Protein AF-A0A6A4WRG9-F1 (afdb_monomer)

Mean predicted aligned error: 15.73 Å

Solvent-accessible surface area (backbone atoms only — not comparable to full-atom values): 14506 Å² total; per-residue (Å²): 134,97,72,66,72,78,40,74,40,94,84,85,62,68,48,44,58,44,65,66,54,43,59,55,42,68,72,41,36,65,64,42,18,71,75,56,76,46,63,42,70,58,49,51,51,53,45,50,52,51,53,57,55,59,29,80,49,84,75,62,52,67,64,46,39,56,51,25,48,59,51,40,58,66,35,65,79,75,55,91,42,73,59,59,48,50,52,42,76,38,44,40,62,51,53,70,72,42,93,56,34,53,31,73,72,44,57,59,67,60,60,58,44,52,60,51,52,54,49,37,58,74,74,71,30,58,88,87,42,74,66,51,25,50,52,42,39,50,50,54,49,52,63,70,64,32,66,66,61,48,51,54,52,49,52,54,52,49,54,52,52,50,47,67,66,55,67,78,64,91,77,91,81,68,73,70,71,61,58,55,55,58,60,58,70,68,72,78,76,80,90,85,84,88,87,86,83,89,83,87,83,87,85,86,82,88,87,83,90,85,90,87,91,86,80,100,72,66,60,70,65,56,54,47,55,61,55,45,43,52,68,71,62,82

Radius of gyration: 28.43 Å; Cα contacts (8 Å, |Δi|>4): 161; chains: 1; bounding box: 69×70×61 Å

Secondary structure (DSSP, 8-state):
-----SPBPTTSS-BS--HHHHHHHTT-HHHHHHHHT--HHHHHHHHHHHHHHTSSSPPPHHHHHHHHHHHHHHHHTT---HHHHHHHHHHHHHHHH-SS-GGGG-SHHHHHHHHHHHHHHHHTS-SS-HHHHHHHHHHHHHHHH-HHHHHHHHHHHHHHHHHHHHTTSS--SSTHHHHHHHHHTTSS---------------------------S--HHHHHHHHHHHHHH--

Nearest PDB structures (foldseek):
  6pr5-assembly1_A  TM=9.405E-01  e=8.560E-08  Helicoverpa zea
  6pqr-assembly1_A  TM=6.094E-01  e=3.204E-07  Helicoverpa zea
  6pqn-assembly1_A  TM=6.236E-01  e=7.218E-07  Helicoverpa zea
  6pqn-assembly1_B  TM=6.202E-01  e=1.800E-06  Helicoverpa zea

Structure (mmCIF, N/CA/C/O backbone):
data_AF-A0A6A4WRG9-F1
#
_entry.id   AF-A0A6A4WRG9-F1
#
loop_
_atom_site.group_PDB
_atom_site.id
_atom_site.type_symbol
_atom_site.label_atom_id
_atom_site.label_alt_id
_atom_site.label_comp_id
_atom_site.label_asym_id
_atom_site.label_entity_id
_atom_site.label_seq_id
_atom_site.pdbx_PDB_ins_code
_atom_site.Cartn_x
_atom_site.Cartn_y
_atom_site.Cartn_z
_atom_site.occupancy
_atom_site.B_iso_or_equiv
_atom_site.auth_seq_id
_atom_site.auth_comp_id
_atom_site.auth_asym_id
_atom_site.auth_atom_id
_atom_site.pdbx_PDB_model_num
ATOM 1 N N . MET A 1 1 ? 9.428 -7.868 20.968 1.00 67.12 1 MET A N 1
ATOM 2 C CA . MET A 1 1 ? 9.297 -7.482 19.534 1.00 67.12 1 MET A CA 1
ATOM 3 C C . MET A 1 1 ? 10.571 -7.394 18.668 1.00 67.12 1 MET A C 1
ATOM 5 O O . MET A 1 1 ? 10.444 -7.666 17.479 1.00 67.12 1 MET A O 1
ATOM 9 N N . GLY A 1 2 ? 11.768 -7.009 19.150 1.00 76.38 2 GLY A N 1
ATOM 10 C CA . GLY A 1 2 ? 12.978 -6.957 18.290 1.00 76.38 2 GLY A CA 1
ATOM 11 C C . GLY A 1 2 ? 12.871 -5.996 17.090 1.00 76.38 2 GLY A C 1
ATOM 12 O O . GLY A 1 2 ? 13.371 -6.291 16.004 1.00 76.38 2 GLY A O 1
ATOM 13 N N . LEU A 1 3 ? 12.147 -4.884 17.264 1.00 76.12 3 LEU A N 1
ATOM 14 C CA . LEU A 1 3 ? 11.880 -3.881 16.232 1.00 76.12 3 LEU A CA 1
ATOM 15 C C . LEU A 1 3 ? 12.771 -2.658 16.422 1.00 76.12 3 LEU A C 1
ATOM 17 O O . LEU A 1 3 ? 12.892 -2.148 17.531 1.00 76.12 3 LEU A O 1
ATOM 21 N N . ARG A 1 4 ? 13.326 -2.164 15.316 1.00 77.00 4 ARG A N 1
ATOM 22 C CA . ARG A 1 4 ? 14.007 -0.870 15.244 1.00 77.00 4 ARG A CA 1
ATOM 23 C C . ARG A 1 4 ? 12.979 0.182 14.853 1.00 77.00 4 ARG A C 1
ATOM 25 O O . ARG A 1 4 ? 12.565 0.226 13.693 1.00 77.00 4 ARG A O 1
ATOM 32 N N . VAL A 1 5 ? 12.522 0.986 15.807 1.00 77.12 5 VAL A N 1
ATOM 33 C CA . VAL A 1 5 ? 11.450 1.975 15.603 1.00 77.12 5 VAL A CA 1
ATOM 34 C C . VAL A 1 5 ? 12.015 3.381 15.752 1.00 77.12 5 VAL A C 1
ATOM 36 O O . VAL A 1 5 ? 12.688 3.676 16.732 1.00 77.12 5 VAL A O 1
ATOM 39 N N . ASP A 1 6 ? 11.705 4.240 14.784 1.00 76.94 6 ASP A N 1
ATOM 40 C CA . ASP A 1 6 ? 12.135 5.643 14.708 1.00 76.94 6 ASP A CA 1
ATOM 41 C C . ASP A 1 6 ? 13.664 5.854 14.739 1.00 76.94 6 ASP A C 1
ATOM 43 O O . ASP A 1 6 ? 14.146 6.924 15.103 1.00 76.94 6 ASP A O 1
ATOM 47 N N . GLU A 1 7 ? 14.442 4.855 14.308 1.00 81.69 7 GLU A N 1
ATOM 48 C CA . GLU A 1 7 ? 15.890 5.001 14.160 1.00 81.69 7 GLU A CA 1
ATOM 49 C C . GLU A 1 7 ? 16.211 5.740 12.850 1.00 81.69 7 GLU A C 1
ATOM 51 O O . GLU A 1 7 ? 15.685 5.372 11.790 1.00 81.69 7 GLU A O 1
ATOM 56 N N . PRO A 1 8 ? 17.072 6.771 12.871 1.00 81.12 8 PRO A N 1
ATOM 57 C CA . PRO A 1 8 ? 17.471 7.474 11.660 1.00 81.12 8 PRO A CA 1
ATOM 58 C C . PRO A 1 8 ? 18.265 6.541 10.739 1.00 81.12 8 PRO A C 1
ATOM 60 O O . PRO A 1 8 ? 19.184 5.843 11.169 1.00 81.12 8 PRO A O 1
ATOM 63 N N . ARG A 1 9 ? 17.937 6.540 9.442 1.00 77.88 9 ARG A N 1
ATOM 64 C CA . ARG A 1 9 ? 18.736 5.810 8.448 1.00 77.88 9 ARG A CA 1
ATOM 65 C C . ARG A 1 9 ? 19.990 6.612 8.089 1.00 77.88 9 ARG A C 1
ATOM 67 O O . ARG A 1 9 ? 19.940 7.833 7.929 1.00 77.88 9 ARG A O 1
ATOM 74 N N . ALA A 1 10 ? 21.115 5.917 7.919 1.00 72.69 10 ALA A N 1
ATOM 75 C CA . ALA A 1 10 ? 22.345 6.523 7.416 1.00 72.69 10 ALA A CA 1
ATOM 76 C C . ALA A 1 10 ? 22.090 7.135 6.023 1.00 72.69 10 ALA A C 1
ATOM 78 O O . ALA A 1 10 ? 21.610 6.442 5.126 1.00 72.69 10 ALA A O 1
ATOM 79 N N . GLY A 1 11 ? 22.371 8.433 5.858 1.00 68.94 11 GLY A N 1
ATOM 80 C CA . GLY A 1 11 ? 22.086 9.184 4.623 1.00 68.94 11 GLY A CA 1
ATOM 81 C C . GLY A 1 11 ? 21.039 10.301 4.750 1.00 68.94 11 GLY A C 1
ATOM 82 O O . GLY A 1 11 ? 20.674 10.897 3.742 1.00 68.94 11 GLY A O 1
ATOM 83 N N . GLY A 1 12 ? 20.560 10.607 5.963 1.00 61.66 12 GLY A N 1
ATOM 84 C CA . GLY A 1 12 ? 19.849 11.859 6.266 1.00 61.66 12 GLY A CA 1
ATOM 85 C C . GLY A 1 12 ? 18.390 11.947 5.802 1.00 61.66 12 GLY A C 1
ATOM 86 O O . GLY A 1 12 ? 17.762 12.984 5.998 1.00 61.66 12 GLY A O 1
ATOM 87 N N . SER A 1 13 ? 17.823 10.883 5.226 1.00 65.44 13 SER A N 1
ATOM 88 C CA . SER A 1 13 ? 16.405 10.834 4.849 1.00 65.44 13 SER A CA 1
ATOM 89 C C . SER A 1 13 ? 15.722 9.555 5.343 1.00 65.44 13 SER A C 1
ATOM 91 O O . SER A 1 13 ? 16.193 8.441 5.115 1.00 65.44 13 SER A O 1
ATOM 93 N N . GLY A 1 14 ? 14.588 9.733 6.027 1.00 69.75 14 GLY A N 1
ATOM 94 C CA . GLY A 1 14 ? 13.738 8.652 6.530 1.00 69.75 14 GLY A CA 1
ATOM 95 C C . GLY A 1 14 ? 14.149 8.071 7.889 1.00 69.75 14 GLY A C 1
ATOM 96 O O . GLY A 1 14 ? 15.192 8.394 8.457 1.00 69.75 14 GLY A O 1
ATOM 97 N N . ASN A 1 15 ? 13.292 7.195 8.409 1.00 78.56 15 ASN A N 1
ATOM 98 C CA . ASN A 1 15 ? 13.523 6.417 9.623 1.00 78.56 15 ASN A CA 1
ATOM 99 C C . ASN A 1 15 ? 13.406 4.906 9.337 1.00 78.56 15 ASN A C 1
ATOM 101 O O . ASN A 1 15 ? 13.146 4.465 8.212 1.00 78.56 15 ASN A O 1
ATOM 105 N N . SER A 1 16 ? 13.662 4.083 10.349 1.00 75.00 16 SER A N 1
ATOM 106 C CA . SER A 1 16 ? 13.572 2.617 10.294 1.00 75.00 16 SER A CA 1
ATOM 107 C C . SER A 1 16 ? 12.136 2.086 10.226 1.00 75.00 16 SER A C 1
ATOM 109 O O . SER A 1 16 ? 11.921 0.874 10.156 1.00 75.00 16 SER A O 1
ATOM 111 N N . ASN A 1 17 ? 11.148 2.980 10.222 1.00 80.06 17 ASN A N 1
ATOM 112 C CA . ASN A 1 17 ? 9.760 2.610 10.053 1.00 80.06 17 ASN A CA 1
ATOM 113 C C . ASN A 1 17 ? 9.554 2.342 8.556 1.00 80.06 17 ASN A C 1
ATOM 115 O O . ASN A 1 17 ? 9.478 3.260 7.744 1.00 80.06 17 ASN A O 1
ATOM 119 N N . ASP A 1 18 ? 9.506 1.069 8.190 1.00 80.62 18 ASP A N 1
ATOM 120 C CA . ASP A 1 18 ? 9.117 0.600 6.864 1.00 80.62 18 ASP A CA 1
ATOM 121 C C . ASP A 1 18 ? 7.890 -0.313 6.971 1.00 80.62 18 ASP A C 1
ATOM 123 O O . ASP A 1 18 ? 7.453 -0.644 8.077 1.00 80.62 18 ASP A O 1
ATOM 127 N N . GLY A 1 19 ? 7.346 -0.741 5.827 1.00 81.31 19 GLY A N 1
ATOM 128 C CA . GLY A 1 19 ? 6.184 -1.633 5.763 1.00 81.31 19 GLY A CA 1
ATOM 129 C C . GLY A 1 19 ? 6.346 -2.947 6.548 1.00 81.31 19 GLY A C 1
ATOM 130 O O . GLY A 1 19 ? 5.359 -3.520 7.008 1.00 81.31 19 GLY A O 1
ATOM 131 N N . ASN A 1 20 ? 7.573 -3.429 6.769 1.00 83.25 20 ASN A N 1
ATOM 132 C CA . ASN A 1 20 ? 7.819 -4.656 7.528 1.00 83.25 20 ASN A CA 1
ATOM 133 C C . ASN A 1 20 ? 7.834 -4.399 9.043 1.00 83.25 20 ASN A C 1
ATOM 135 O O . ASN A 1 20 ? 7.214 -5.154 9.794 1.00 83.25 20 ASN A O 1
ATOM 139 N N . THR A 1 21 ? 8.487 -3.321 9.489 1.00 84.25 21 THR A N 1
ATOM 140 C CA . THR A 1 21 ? 8.405 -2.835 10.879 1.00 84.25 21 THR A CA 1
ATOM 141 C C . THR A 1 21 ? 6.950 -2.591 11.262 1.00 84.25 21 THR A C 1
ATOM 143 O O . THR A 1 21 ? 6.482 -3.050 12.304 1.00 84.25 21 THR A O 1
ATOM 146 N N . ALA A 1 22 ? 6.227 -1.951 10.349 1.00 85.06 22 ALA A N 1
ATOM 147 C CA . ALA A 1 22 ? 4.801 -1.735 10.396 1.00 85.06 22 ALA A CA 1
ATOM 148 C C . ALA A 1 22 ? 4.021 -3.043 10.659 1.00 85.06 22 ALA A C 1
ATOM 150 O O . ALA A 1 22 ? 3.431 -3.211 11.729 1.00 85.06 22 ALA A O 1
ATOM 151 N N . ARG A 1 23 ? 4.074 -4.010 9.731 1.00 86.94 23 ARG A N 1
ATOM 152 C CA . ARG A 1 23 ? 3.311 -5.276 9.814 1.00 86.94 23 ARG A CA 1
ATOM 153 C C . ARG A 1 23 ? 3.573 -6.062 11.098 1.00 86.94 23 ARG A C 1
ATOM 155 O O . ARG A 1 23 ? 2.687 -6.759 11.585 1.00 86.94 23 ARG A O 1
ATOM 162 N N . ARG A 1 24 ? 4.781 -5.958 11.653 1.00 87.31 24 ARG A N 1
ATOM 163 C CA . ARG A 1 24 ? 5.130 -6.581 12.934 1.00 87.31 24 ARG A CA 1
ATOM 164 C C . ARG A 1 24 ? 4.504 -5.860 14.129 1.00 87.31 24 ARG A C 1
ATOM 166 O O . ARG A 1 24 ? 4.063 -6.542 15.045 1.00 87.31 24 ARG A O 1
ATOM 173 N N . ALA A 1 25 ? 4.419 -4.530 14.106 1.00 86.75 25 ALA A N 1
ATOM 174 C CA . ALA A 1 25 ? 3.807 -3.749 15.183 1.00 86.75 25 ALA A CA 1
ATOM 175 C C . ALA A 1 25 ? 2.315 -4.083 15.370 1.00 86.75 25 ALA A C 1
ATOM 177 O O . ALA A 1 25 ? 1.879 -4.325 16.490 1.00 86.75 25 ALA A O 1
ATOM 178 N N . PHE A 1 26 ? 1.548 -4.199 14.280 1.00 88.12 26 PHE A N 1
ATOM 179 C CA . PHE A 1 26 ? 0.116 -4.538 14.351 1.00 88.12 26 PHE A CA 1
ATOM 180 C C . PHE A 1 26 ? -0.169 -6.033 14.546 1.00 88.12 26 PHE A C 1
ATOM 182 O O . PHE A 1 26 ? -1.323 -6.414 14.715 1.00 88.12 26 PHE A O 1
ATOM 189 N N . ARG A 1 27 ? 0.855 -6.899 14.537 1.00 89.19 27 ARG A N 1
ATOM 190 C CA . ARG A 1 27 ? 0.691 -8.322 14.878 1.00 89.19 27 ARG A CA 1
ATOM 191 C C . ARG A 1 27 ? 0.595 -8.543 16.390 1.00 89.19 27 ARG A C 1
ATOM 193 O O . ARG A 1 27 ? -0.084 -9.475 16.805 1.00 89.19 27 ARG A O 1
ATOM 200 N N . SER A 1 28 ? 1.238 -7.684 17.183 1.00 88.50 28 SER A N 1
ATOM 201 C CA . SER A 1 28 ? 1.202 -7.730 18.650 1.00 88.50 28 SER A CA 1
ATOM 202 C C . SER A 1 28 ? 0.778 -6.371 19.235 1.00 88.50 28 SER A C 1
ATOM 204 O O . SER A 1 28 ? 1.616 -5.660 19.799 1.00 88.50 28 SER A O 1
ATOM 206 N N . PRO A 1 29 ? -0.513 -5.997 19.132 1.00 87.94 29 PRO A N 1
ATOM 207 C CA . PRO A 1 29 ? -1.025 -4.696 19.577 1.00 87.94 29 PRO A CA 1
ATOM 208 C C . PRO A 1 29 ? -0.747 -4.394 21.052 1.00 87.94 29 PRO A C 1
ATOM 210 O O . PRO A 1 29 ? -0.387 -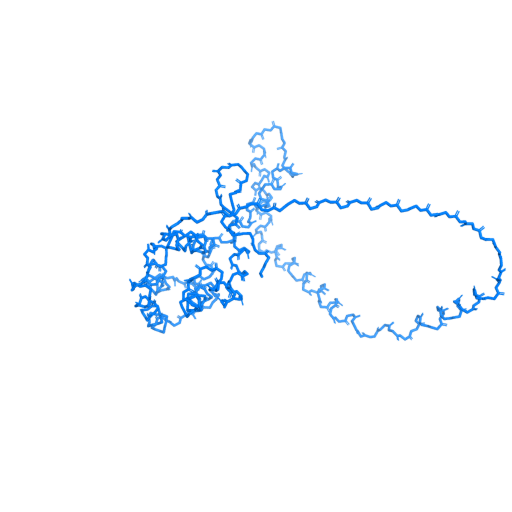3.269 21.381 1.00 87.94 29 PRO A O 1
ATOM 213 N N . ALA A 1 30 ? -0.816 -5.403 21.928 1.00 88.56 30 ALA A N 1
ATOM 214 C CA . ALA A 1 30 ? -0.527 -5.258 23.356 1.00 88.56 30 ALA A CA 1
ATOM 215 C C . ALA A 1 30 ? 0.944 -4.892 23.637 1.00 88.56 30 ALA A C 1
ATOM 217 O O . ALA A 1 30 ? 1.220 -3.953 24.383 1.00 88.56 30 ALA A O 1
ATOM 218 N N . GLU A 1 31 ? 1.904 -5.580 23.003 1.00 87.75 31 GLU A N 1
ATOM 219 C CA . GLU A 1 31 ? 3.331 -5.240 23.130 1.00 87.75 31 GLU A CA 1
ATOM 220 C C . GLU A 1 31 ? 3.619 -3.846 22.552 1.00 87.75 31 GLU A C 1
ATOM 222 O O . GLU A 1 31 ? 4.441 -3.098 23.085 1.00 87.75 31 GLU A O 1
ATOM 227 N N . PHE A 1 32 ? 2.942 -3.480 21.459 1.00 86.56 32 PHE A N 1
ATOM 228 C CA . PHE A 1 32 ? 3.108 -2.178 20.823 1.00 86.56 32 PHE A CA 1
ATOM 229 C C . PHE A 1 32 ? 2.525 -1.037 21.666 1.00 86.56 32 PHE A C 1
ATOM 231 O O . PHE A 1 32 ? 3.181 -0.006 21.835 1.00 86.56 32 PHE A O 1
ATOM 238 N N . ALA A 1 33 ? 1.344 -1.237 22.250 1.00 89.31 33 ALA A N 1
ATOM 239 C CA . ALA A 1 33 ? 0.719 -0.318 23.196 1.00 89.31 33 ALA A CA 1
ATOM 240 C C . ALA A 1 33 ? 1.612 -0.108 24.425 1.00 89.31 33 ALA A C 1
ATOM 242 O O . ALA A 1 33 ? 1.931 1.031 24.766 1.00 89.31 33 ALA A O 1
ATOM 243 N N . ALA A 1 34 ? 2.113 -1.196 25.021 1.00 88.56 34 ALA A N 1
ATOM 244 C CA . ALA A 1 34 ? 3.018 -1.139 26.168 1.00 88.56 34 ALA A CA 1
ATOM 245 C C . ALA A 1 34 ? 4.313 -0.366 25.860 1.00 88.56 34 ALA A C 1
ATOM 247 O O . ALA A 1 34 ? 4.785 0.411 26.687 1.00 88.56 34 ALA A O 1
ATOM 248 N N . GLY A 1 35 ? 4.876 -0.541 24.660 1.00 84.12 35 GLY A N 1
ATOM 249 C CA . GLY A 1 35 ? 6.100 0.151 24.248 1.00 84.12 35 GLY A CA 1
ATOM 250 C C . GLY A 1 35 ? 5.912 1.624 23.862 1.00 84.12 35 GLY A C 1
ATOM 251 O O . GLY A 1 35 ? 6.859 2.403 23.968 1.00 84.12 35 GLY A O 1
ATOM 252 N N . THR A 1 36 ? 4.725 2.022 23.394 1.00 83.44 36 THR A N 1
ATOM 253 C CA . THR A 1 36 ? 4.471 3.380 22.866 1.00 83.44 36 THR A CA 1
ATOM 254 C C . THR A 1 36 ? 3.611 4.260 23.769 1.00 83.44 36 THR A C 1
ATOM 256 O O . THR A 1 36 ? 3.603 5.478 23.588 1.00 83.44 36 THR A O 1
ATOM 259 N N . GLY A 1 37 ? 2.899 3.673 24.734 1.00 84.62 37 GLY A N 1
ATOM 260 C CA . GLY A 1 37 ? 1.920 4.370 25.570 1.00 84.62 37 GLY A CA 1
ATOM 261 C C . GLY A 1 37 ? 0.645 4.770 24.820 1.00 84.62 37 GLY A C 1
ATOM 262 O O . GLY A 1 37 ? -0.088 5.641 25.285 1.00 84.62 37 GLY A O 1
ATOM 263 N N . VAL A 1 38 ? 0.396 4.188 23.643 1.00 85.56 38 VAL A N 1
ATOM 264 C CA . VAL A 1 38 ? -0.852 4.379 22.893 1.00 85.56 38 VAL A CA 1
ATOM 265 C C . VAL A 1 38 ? -1.913 3.430 23.424 1.00 85.56 38 VAL A C 1
ATOM 267 O O . VAL A 1 38 ? -1.613 2.305 23.816 1.00 85.56 38 VAL A O 1
ATOM 270 N N . ASP A 1 39 ? -3.158 3.891 23.404 1.00 89.06 39 ASP A N 1
ATOM 271 C CA . ASP A 1 39 ? -4.312 3.068 23.729 1.00 89.06 39 ASP A CA 1
ATOM 272 C C . ASP A 1 39 ? -4.376 1.813 22.834 1.00 89.06 39 ASP A C 1
ATOM 274 O O . ASP A 1 39 ? -4.359 1.904 21.602 1.00 89.06 39 ASP A O 1
ATOM 278 N N . GLN A 1 40 ? -4.414 0.634 23.460 1.00 90.69 40 GLN A N 1
ATOM 279 C CA . GLN A 1 40 ? -4.424 -0.639 22.740 1.00 90.69 40 GLN A CA 1
ATOM 280 C C . GLN A 1 40 ? -5.679 -0.780 21.870 1.00 90.69 40 GLN A C 1
ATOM 282 O O . GLN A 1 40 ? -5.585 -1.235 20.731 1.00 90.69 40 GLN A O 1
ATOM 287 N N . GLU A 1 41 ? -6.831 -0.342 22.379 1.00 91.81 41 GLU A N 1
ATOM 288 C CA . GLU A 1 41 ? -8.114 -0.430 21.684 1.00 91.81 41 GLU A CA 1
ATOM 289 C C . GLU A 1 41 ? -8.074 0.372 20.377 1.00 91.81 41 GLU A C 1
ATOM 291 O O . GLU A 1 41 ? -8.544 -0.082 19.332 1.00 91.81 41 GLU A O 1
ATOM 296 N N . LEU A 1 42 ? -7.443 1.549 20.403 1.00 90.38 42 LEU A N 1
ATOM 297 C CA . LEU A 1 42 ? -7.203 2.346 19.203 1.00 90.38 42 LEU A CA 1
ATOM 298 C C . LEU A 1 42 ? -6.288 1.624 18.200 1.00 90.38 42 LEU A C 1
ATOM 300 O O . LEU A 1 42 ? -6.570 1.650 17.000 1.00 90.38 42 LEU A O 1
ATOM 304 N N . ILE A 1 43 ? -5.207 0.983 18.658 1.00 91.19 43 ILE A N 1
ATOM 305 C CA . ILE A 1 43 ? -4.286 0.234 17.783 1.00 91.19 43 ILE A CA 1
ATOM 306 C C . ILE A 1 43 ? -5.022 -0.918 17.090 1.00 91.19 43 ILE A C 1
ATOM 308 O O . ILE A 1 43 ? -4.898 -1.070 15.872 1.00 91.19 43 ILE A O 1
ATOM 312 N N . ASP A 1 44 ? -5.818 -1.682 17.837 1.00 93.19 44 ASP A N 1
ATOM 313 C CA . ASP A 1 44 ? -6.603 -2.805 17.316 1.00 93.19 44 ASP A CA 1
ATOM 314 C C . ASP A 1 44 ? -7.609 -2.345 16.251 1.00 93.19 44 ASP A C 1
ATOM 316 O O . ASP A 1 44 ? -7.693 -2.913 15.153 1.00 93.19 44 ASP A O 1
ATOM 320 N N . ARG A 1 45 ? -8.336 -1.255 16.528 1.00 93.38 45 ARG A N 1
ATOM 321 C CA . ARG A 1 45 ? -9.304 -0.697 15.575 1.00 93.38 45 ARG A CA 1
ATOM 322 C C . ARG A 1 45 ? -8.643 -0.168 14.313 1.00 93.38 45 ARG A C 1
ATOM 324 O O . ARG A 1 45 ? -9.100 -0.471 13.212 1.00 93.38 45 ARG A O 1
ATOM 331 N N . VAL A 1 46 ? -7.554 0.589 14.446 1.00 92.25 46 VAL A N 1
ATOM 332 C CA . VAL A 1 46 ? -6.822 1.095 13.277 1.00 92.25 46 VAL A CA 1
ATOM 333 C C . VAL A 1 46 ? -6.243 -0.062 12.462 1.00 92.25 46 VAL A C 1
ATOM 335 O O . VAL A 1 46 ? -6.335 -0.038 11.237 1.00 92.25 46 VAL A O 1
ATOM 338 N N . GLY A 1 47 ? -5.719 -1.103 13.113 1.00 92.62 47 GLY A N 1
ATOM 339 C CA . GLY A 1 47 ? -5.256 -2.316 12.439 1.00 92.62 47 GLY A CA 1
ATOM 340 C C . GLY A 1 47 ? -6.356 -2.984 11.615 1.00 92.62 47 GLY A C 1
ATOM 341 O O . GLY A 1 47 ? -6.124 -3.350 10.464 1.00 92.62 47 GLY A O 1
ATOM 342 N N . THR A 1 48 ? -7.568 -3.062 12.166 1.00 93.75 48 THR A N 1
ATOM 343 C CA . THR A 1 48 ? -8.745 -3.611 11.475 1.00 93.75 48 THR A CA 1
ATOM 344 C C . THR A 1 48 ? -9.125 -2.776 10.250 1.00 93.75 48 THR A C 1
ATOM 346 O O . THR A 1 48 ? -9.340 -3.329 9.172 1.00 93.75 48 THR A O 1
ATOM 349 N N . VAL A 1 49 ? -9.147 -1.442 10.373 1.00 93.56 49 VAL A N 1
ATOM 350 C CA . VAL A 1 49 ? -9.428 -0.536 9.241 1.00 93.56 49 VAL A CA 1
ATOM 351 C C . VAL A 1 49 ? -8.379 -0.687 8.141 1.00 93.56 49 VAL A C 1
ATOM 353 O O . VAL A 1 49 ? -8.732 -0.789 6.970 1.00 93.56 49 VAL A O 1
ATOM 356 N N . LEU A 1 50 ? -7.094 -0.741 8.501 1.00 91.75 50 LEU A N 1
ATOM 357 C CA . LEU A 1 50 ? -6.009 -0.916 7.533 1.00 91.75 50 LEU A CA 1
ATOM 358 C C . LEU A 1 50 ? -6.116 -2.262 6.810 1.00 91.75 50 LEU A C 1
ATOM 360 O O . LEU A 1 50 ? -5.996 -2.310 5.592 1.00 91.75 50 LEU A O 1
ATOM 364 N N . GLN A 1 51 ? -6.405 -3.350 7.526 1.00 91.81 51 GLN A N 1
ATOM 365 C CA . GLN A 1 51 ? -6.627 -4.658 6.904 1.00 91.81 51 GLN A CA 1
ATOM 366 C C . GLN A 1 51 ? -7.830 -4.655 5.957 1.00 91.81 51 GLN A C 1
ATOM 368 O O . GLN A 1 51 ? -7.746 -5.239 4.877 1.00 91.81 51 GLN A O 1
ATOM 373 N N . ALA A 1 52 ? -8.922 -3.985 6.336 1.00 92.12 52 ALA A N 1
ATOM 374 C CA . ALA A 1 52 ? -10.094 -3.841 5.484 1.00 92.12 52 ALA A CA 1
ATOM 375 C C . ALA A 1 52 ? -9.748 -3.070 4.201 1.00 92.12 52 ALA A C 1
ATOM 377 O O . ALA A 1 52 ? -10.000 -3.561 3.106 1.00 92.12 52 ALA A O 1
ATOM 378 N N . VAL A 1 53 ? -9.099 -1.909 4.311 1.00 90.62 53 VAL A N 1
ATOM 379 C CA . VAL A 1 53 ? -8.718 -1.082 3.152 1.00 90.62 53 VAL A CA 1
ATOM 380 C C . VAL A 1 53 ? -7.684 -1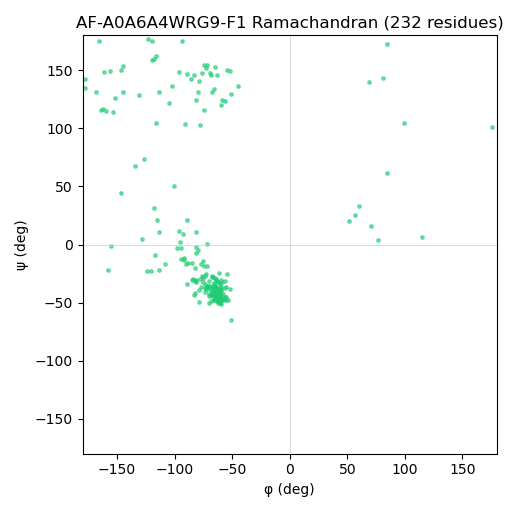.777 2.258 1.00 90.62 53 VAL A C 1
ATOM 382 O O . VAL A 1 53 ? -7.737 -1.645 1.041 1.00 90.62 53 VAL A O 1
ATOM 385 N N . SER A 1 54 ? -6.768 -2.565 2.819 1.00 88.69 54 SER A N 1
ATOM 386 C CA . SER A 1 54 ? -5.790 -3.323 2.028 1.00 88.69 54 SER A CA 1
ATOM 387 C C . SER A 1 54 ? -6.333 -4.631 1.454 1.00 88.69 54 SER A C 1
ATOM 389 O O . SER A 1 54 ? -5.601 -5.343 0.762 1.00 88.69 54 SER A O 1
ATOM 391 N N . CYS A 1 55 ? -7.583 -5.001 1.739 1.00 89.44 55 CYS A N 1
ATOM 392 C CA . CYS A 1 55 ? -8.134 -6.236 1.208 1.00 89.44 55 CYS A CA 1
ATOM 393 C C . CYS A 1 55 ? -8.419 -6.114 -0.299 1.00 89.44 55 CYS A C 1
ATOM 395 O O . CYS A 1 55 ? -8.707 -5.045 -0.840 1.00 89.44 55 CYS A O 1
ATOM 397 N N . LEU A 1 56 ? -8.366 -7.250 -0.992 1.00 91.12 56 LEU A N 1
ATOM 398 C CA . LEU A 1 56 ? -8.668 -7.342 -2.424 1.00 91.12 56 LEU A CA 1
ATOM 399 C C . LEU A 1 56 ? -10.163 -7.617 -2.677 1.00 91.12 56 LEU A C 1
ATOM 401 O O . LEU A 1 56 ? -10.536 -8.114 -3.738 1.00 91.12 56 LEU A O 1
ATOM 405 N N . HIS A 1 57 ? -11.022 -7.316 -1.699 1.00 90.69 57 HIS A N 1
ATOM 406 C CA . HIS A 1 57 ? -12.457 -7.590 -1.730 1.00 90.69 57 HIS A CA 1
ATOM 407 C C . HIS A 1 57 ? -13.282 -6.302 -1.667 1.00 90.69 57 HIS A C 1
ATOM 409 O O . HIS A 1 57 ? -12.806 -5.244 -1.261 1.00 90.69 57 HIS A O 1
ATOM 415 N N . ARG A 1 58 ? -14.543 -6.392 -2.102 1.00 90.81 58 ARG A N 1
ATOM 416 C CA . ARG A 1 58 ? -15.515 -5.308 -1.927 1.00 90.81 58 ARG A CA 1
ATOM 417 C C . ARG A 1 58 ? -15.824 -5.170 -0.438 1.00 90.81 58 ARG A C 1
ATOM 419 O O . ARG A 1 58 ? -16.102 -6.170 0.219 1.00 90.81 58 ARG A O 1
ATOM 426 N N . LEU A 1 59 ? -15.776 -3.943 0.061 1.00 91.62 59 LEU A N 1
ATOM 427 C CA . LEU A 1 59 ? -16.151 -3.619 1.431 1.00 91.62 59 LEU A CA 1
ATOM 428 C C . LEU A 1 59 ? -17.593 -3.125 1.471 1.00 91.62 59 LEU A C 1
ATOM 430 O O . LEU A 1 59 ? -18.057 -2.473 0.535 1.00 91.62 59 LEU A O 1
ATOM 434 N N . ASP A 1 60 ? -18.267 -3.411 2.578 1.00 93.75 60 ASP A N 1
ATOM 435 C CA . ASP A 1 60 ? -19.520 -2.757 2.932 1.00 93.75 60 ASP A CA 1
ATOM 436 C C . ASP A 1 60 ? -19.214 -1.327 3.412 1.00 93.75 60 ASP A C 1
ATOM 438 O O . ASP A 1 60 ? -18.508 -1.125 4.407 1.00 93.75 60 ASP A O 1
ATOM 442 N N . ILE A 1 61 ? -19.711 -0.344 2.659 1.00 93.31 61 ILE A N 1
ATOM 443 C CA . ILE A 1 61 ? -19.442 1.082 2.867 1.00 93.31 61 ILE A CA 1
ATOM 444 C C . ILE A 1 61 ? -20.083 1.564 4.173 1.00 93.31 61 ILE A C 1
ATOM 446 O O . ILE A 1 61 ? -19.445 2.309 4.921 1.00 93.31 61 ILE A O 1
ATOM 450 N N . ASP A 1 62 ? -21.294 1.102 4.489 1.00 95.25 62 ASP A N 1
ATOM 451 C CA . ASP A 1 62 ? -22.030 1.531 5.680 1.00 95.25 62 ASP A CA 1
ATOM 452 C C . ASP A 1 62 ? -21.371 0.979 6.944 1.00 95.25 62 ASP A C 1
ATOM 454 O O . ASP A 1 62 ? -21.130 1.710 7.914 1.00 95.25 62 ASP A O 1
ATOM 458 N N . ALA A 1 63 ? -20.994 -0.303 6.913 1.00 95.25 63 ALA A N 1
ATOM 459 C CA . ALA A 1 63 ? -20.274 -0.939 8.010 1.00 95.25 63 ALA A CA 1
ATOM 460 C C . ALA A 1 63 ? -18.904 -0.280 8.250 1.00 95.25 63 ALA A C 1
ATOM 462 O O . ALA A 1 63 ? -18.546 -0.004 9.402 1.00 95.25 63 ALA A O 1
ATOM 463 N N . LEU A 1 64 ? -18.159 0.016 7.176 1.00 94.44 64 LEU A N 1
ATOM 464 C CA . LEU A 1 64 ? -16.869 0.702 7.251 1.00 94.44 64 LEU A CA 1
ATOM 465 C C . LEU A 1 64 ? -17.027 2.119 7.812 1.00 94.44 64 LEU A C 1
ATOM 467 O O . LEU A 1 64 ? -16.329 2.477 8.758 1.00 94.44 64 LEU A O 1
ATOM 471 N N . SER A 1 65 ? -17.975 2.898 7.289 1.00 95.62 65 SER A N 1
ATOM 472 C CA . SER A 1 65 ? -18.260 4.266 7.736 1.00 95.62 65 SER A CA 1
ATOM 473 C C . SER A 1 65 ? -18.608 4.313 9.227 1.00 95.62 65 SER A C 1
ATOM 475 O O . SER A 1 65 ? -18.008 5.072 9.994 1.00 95.62 65 SER A O 1
ATOM 477 N N . ALA A 1 66 ? -19.499 3.426 9.684 1.00 96.12 66 ALA A N 1
ATOM 478 C CA . ALA A 1 66 ? -19.867 3.327 11.093 1.00 96.12 66 ALA A CA 1
ATOM 479 C C . ALA A 1 66 ? -18.677 2.931 11.985 1.00 96.12 66 ALA A C 1
ATOM 481 O O . ALA A 1 66 ? -18.521 3.456 13.092 1.00 96.12 66 ALA A O 1
ATOM 482 N N . TYR A 1 67 ? -17.824 2.011 11.523 1.00 95.81 67 TYR A N 1
ATOM 483 C CA . TYR A 1 67 ? -16.631 1.591 12.259 1.00 95.81 67 TYR A CA 1
ATOM 484 C C . TYR A 1 67 ? -15.579 2.706 12.338 1.00 95.81 67 TYR A C 1
ATOM 486 O O . TYR A 1 67 ? -15.034 2.972 13.415 1.00 95.81 67 TYR A O 1
ATOM 494 N N . CYS A 1 68 ? -15.338 3.406 11.231 1.00 94.88 68 CYS A N 1
ATOM 495 C CA . CYS A 1 68 ? -14.419 4.534 11.164 1.00 94.88 68 CYS A CA 1
ATOM 496 C C . CYS A 1 68 ? -14.885 5.707 12.031 1.00 94.88 68 CYS A C 1
ATOM 498 O O . CYS A 1 68 ? -14.056 6.277 12.736 1.00 94.88 68 CYS A O 1
ATOM 500 N N . ARG A 1 69 ? -16.191 6.009 12.075 1.00 93.75 69 ARG A N 1
ATOM 501 C CA . ARG A 1 69 ? -16.736 7.072 12.934 1.00 93.75 69 ARG A CA 1
ATOM 502 C C . ARG A 1 69 ? -16.513 6.792 14.420 1.00 93.75 69 ARG A C 1
ATOM 504 O O . ARG A 1 69 ? -15.963 7.638 15.117 1.00 93.75 69 ARG A O 1
ATOM 511 N N . ARG A 1 70 ? -16.844 5.582 14.887 1.00 93.12 70 ARG A N 1
ATOM 512 C CA . ARG A 1 70 ? -16.587 5.164 16.281 1.00 93.12 70 ARG A CA 1
ATOM 513 C C . ARG A 1 70 ? -15.098 5.208 16.629 1.00 93.12 70 ARG A C 1
ATOM 515 O O . ARG A 1 70 ? -14.718 5.603 17.724 1.00 93.12 70 ARG A O 1
ATOM 522 N N . THR A 1 71 ? -14.243 4.822 15.683 1.00 93.12 71 THR A N 1
ATOM 523 C CA . THR A 1 71 ? -12.786 4.890 15.865 1.00 93.12 71 THR A CA 1
ATOM 524 C C . THR A 1 71 ? -12.292 6.339 15.901 1.00 93.12 71 THR A C 1
ATOM 526 O O . THR A 1 71 ? -11.386 6.658 16.667 1.00 93.12 71 THR A O 1
ATOM 529 N N . ALA A 1 72 ? -12.896 7.233 15.112 1.00 91.75 72 ALA A N 1
ATOM 530 C CA . ALA A 1 72 ? -12.569 8.654 15.090 1.00 91.75 72 ALA A CA 1
ATOM 531 C C . ALA A 1 72 ? -12.939 9.358 16.402 1.00 91.75 72 ALA A C 1
ATOM 533 O O . ALA A 1 72 ? -12.180 10.207 16.853 1.00 91.75 72 ALA A O 1
ATOM 534 N N . GLU A 1 73 ? -14.047 8.986 17.044 1.00 90.50 73 GLU A N 1
ATOM 535 C CA . GLU A 1 73 ? -14.453 9.534 18.349 1.00 90.50 73 GLU A CA 1
ATOM 536 C C . GLU A 1 73 ? -13.386 9.255 19.428 1.00 90.50 73 GLU A C 1
ATOM 538 O O . GLU A 1 73 ? -12.923 10.182 20.090 1.00 90.50 73 GLU A O 1
ATOM 543 N N . LEU A 1 74 ? -12.888 8.014 19.510 1.00 86.56 74 LEU A N 1
ATOM 544 C CA . LEU A 1 74 ? -11.788 7.624 20.414 1.00 86.56 74 LEU A CA 1
ATOM 545 C C . LEU A 1 74 ? -10.455 8.301 20.076 1.00 86.56 74 LEU A C 1
ATOM 547 O O . LEU A 1 74 ? -9.588 8.500 20.928 1.00 86.56 74 LEU A O 1
ATOM 551 N N . TYR A 1 75 ? -10.273 8.614 18.798 1.00 85.75 75 TYR A N 1
ATOM 552 C CA . TYR A 1 75 ? -9.061 9.207 18.274 1.00 85.75 75 TYR A CA 1
ATOM 553 C C . TYR A 1 75 ? -8.974 10.715 18.545 1.00 85.75 75 TYR A C 1
ATOM 555 O O . TYR A 1 75 ? -7.950 11.191 19.037 1.00 85.75 75 TYR A O 1
ATOM 563 N N . VAL A 1 76 ? -10.046 11.455 18.236 1.00 82.12 76 VAL A N 1
ATOM 564 C CA . VAL A 1 76 ? -10.130 12.923 18.332 1.00 82.12 76 VAL A CA 1
ATOM 565 C C . VAL A 1 76 ? -9.969 13.399 19.773 1.00 82.12 76 VAL A C 1
ATOM 567 O O . VAL A 1 76 ? -9.391 14.457 20.002 1.00 82.12 76 VAL A O 1
ATOM 570 N N . GLU A 1 77 ? -10.410 12.603 20.745 1.00 75.62 77 GLU A N 1
ATOM 571 C CA . GLU A 1 77 ? -10.242 12.921 22.162 1.00 75.62 77 GLU A CA 1
ATOM 572 C C . GLU A 1 77 ? -8.761 12.967 22.590 1.00 75.62 77 GLU A C 1
ATOM 574 O O . GLU A 1 77 ? -8.399 13.722 23.491 1.00 75.62 77 GLU A O 1
ATOM 579 N N . ARG A 1 78 ? -7.881 12.183 21.945 1.00 75.25 78 ARG A N 1
ATOM 580 C CA . ARG A 1 78 ? -6.524 11.908 22.458 1.00 75.25 78 ARG A CA 1
ATOM 581 C C . ARG A 1 78 ? -5.374 12.260 21.504 1.00 75.25 78 ARG A C 1
ATOM 583 O O . ARG A 1 78 ? -4.254 12.459 21.977 1.00 75.25 78 ARG A O 1
ATOM 590 N N . TYR A 1 79 ? -5.591 12.343 20.185 1.00 79.56 79 TYR A N 1
ATOM 591 C CA . TYR A 1 79 ? -4.503 12.427 19.193 1.00 79.56 79 TYR A CA 1
ATOM 592 C C . TYR A 1 79 ? -4.844 13.274 17.948 1.00 79.56 79 TYR A C 1
ATOM 594 O O . TYR A 1 79 ? -5.979 13.307 17.498 1.00 79.56 79 TYR A O 1
ATOM 602 N N . MET A 1 80 ? -3.831 13.911 17.331 1.00 75.94 80 MET A N 1
ATOM 603 C CA . MET A 1 80 ? -3.987 14.853 16.197 1.00 75.94 80 MET A CA 1
ATOM 604 C C . MET A 1 80 ? -2.977 14.608 15.052 1.00 75.94 80 MET A C 1
ATOM 606 O O . MET A 1 80 ? -2.077 15.399 14.782 1.00 75.94 80 MET A O 1
ATOM 610 N N . SER A 1 81 ? -3.106 13.478 14.365 1.00 83.88 81 SER A N 1
ATOM 611 C CA . SER A 1 81 ? -2.365 13.073 13.158 1.00 83.88 81 SER A CA 1
ATOM 612 C C . SER A 1 81 ? -3.257 13.214 11.928 1.00 83.88 81 SER A C 1
ATOM 614 O O . SER A 1 81 ? -4.296 12.564 11.800 1.00 83.88 81 SER A O 1
ATOM 616 N N . SER A 1 82 ? -2.804 14.023 10.971 1.00 86.06 82 SER A N 1
ATOM 617 C CA . SER A 1 82 ? -3.503 14.259 9.701 1.00 86.06 82 SER A CA 1
ATOM 618 C C . SER A 1 82 ? -3.695 12.984 8.880 1.00 86.06 82 SER A C 1
ATOM 620 O O . SER A 1 82 ? -4.669 12.845 8.149 1.00 86.06 82 SER A O 1
ATOM 622 N N . THR A 1 83 ? -2.774 12.039 9.017 1.00 86.69 83 THR A N 1
ATOM 623 C CA . THR A 1 83 ? -2.787 10.765 8.313 1.00 86.69 83 THR A CA 1
ATOM 624 C C . THR A 1 83 ? -3.931 9.856 8.773 1.00 86.69 83 THR A C 1
ATOM 626 O O . THR A 1 83 ? -4.684 9.345 7.947 1.00 86.69 83 THR A O 1
ATOM 629 N N . LEU A 1 84 ? -4.094 9.696 10.089 1.00 88.88 84 LEU A N 1
ATOM 630 C CA . LEU A 1 84 ? -5.204 8.922 10.648 1.00 88.88 84 LEU A CA 1
ATOM 631 C C . LEU A 1 84 ? -6.537 9.627 10.437 1.00 88.88 84 LEU A C 1
ATOM 633 O O . LEU A 1 84 ? -7.521 8.967 10.132 1.00 88.88 84 LEU A O 1
ATOM 637 N N . HIS A 1 85 ? -6.558 10.959 10.516 1.00 89.62 85 HIS A N 1
ATOM 638 C CA . HIS A 1 85 ? -7.751 11.724 10.179 1.00 89.62 85 HIS A CA 1
ATOM 639 C C . HIS A 1 85 ? -8.214 11.449 8.743 1.00 89.62 85 HIS A C 1
ATOM 641 O O . HIS A 1 85 ? -9.386 11.166 8.533 1.00 89.62 85 HIS A O 1
ATOM 647 N N . LYS A 1 86 ? -7.306 11.470 7.758 1.00 90.81 86 LYS A N 1
ATOM 648 C CA . LYS A 1 86 ? -7.663 11.146 6.368 1.00 90.81 86 LYS A CA 1
ATOM 649 C C . LYS A 1 86 ? -8.189 9.718 6.232 1.00 90.81 86 LYS A C 1
ATOM 651 O O . LYS A 1 86 ? -9.196 9.514 5.564 1.00 90.81 86 LYS A O 1
ATOM 656 N N . LEU A 1 87 ? -7.541 8.752 6.884 1.00 91.81 87 LEU A N 1
ATOM 657 C CA . LEU A 1 87 ? -7.979 7.357 6.868 1.00 91.81 87 LEU A CA 1
ATOM 658 C C . LEU A 1 87 ? -9.389 7.204 7.460 1.00 91.81 87 LEU A C 1
ATOM 660 O O . LEU A 1 87 ? -10.254 6.603 6.838 1.00 91.81 87 LEU A O 1
ATOM 664 N N . LEU A 1 88 ? -9.646 7.759 8.643 1.00 93.00 88 LEU A N 1
ATOM 665 C CA . LEU A 1 88 ? -10.918 7.572 9.342 1.00 93.00 88 LEU A CA 1
ATOM 666 C C . LEU A 1 88 ? -12.053 8.421 8.750 1.00 93.00 88 LEU A C 1
ATOM 668 O O . LEU A 1 88 ? -13.179 7.947 8.671 1.00 93.00 88 LEU A O 1
ATOM 672 N N . SER A 1 89 ? -11.775 9.643 8.294 1.00 91.56 89 SER A N 1
ATOM 673 C CA . SER A 1 89 ? -12.806 10.545 7.762 1.00 91.56 89 SER A CA 1
ATOM 674 C C . SER A 1 89 ? -13.138 10.292 6.292 1.00 91.56 89 SER A C 1
ATOM 676 O O . SER A 1 89 ? -14.256 10.574 5.871 1.00 91.56 89 SER A O 1
ATOM 678 N N . HIS A 1 90 ? -12.181 9.808 5.489 1.00 91.94 90 HIS A N 1
ATOM 679 C CA . HIS A 1 90 ? -12.351 9.714 4.033 1.00 91.94 90 HIS A CA 1
ATOM 680 C C . HIS A 1 90 ? -12.323 8.290 3.477 1.00 91.94 90 HIS A C 1
ATOM 682 O O . HIS A 1 90 ? -12.651 8.125 2.307 1.00 91.94 90 HIS A O 1
ATOM 688 N N . SER A 1 91 ? -11.980 7.259 4.259 1.00 91.81 91 SER A N 1
ATOM 689 C CA . SER A 1 91 ? -11.910 5.876 3.746 1.00 91.81 91 SER A CA 1
ATOM 690 C C . 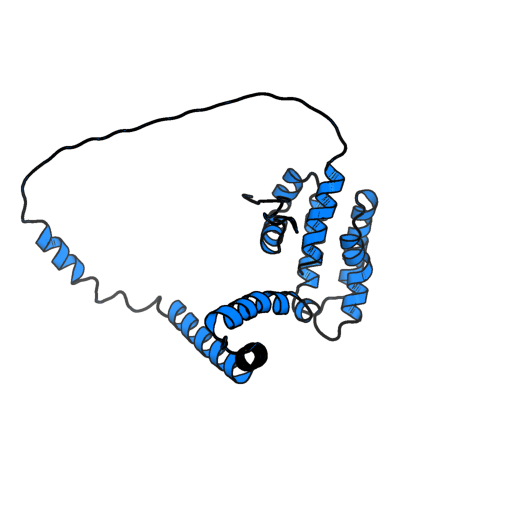SER A 1 91 ? -13.198 5.423 3.062 1.00 91.81 91 SER A C 1
ATOM 692 O O . SER A 1 91 ? -13.128 4.929 1.943 1.00 91.81 91 SER A O 1
ATOM 694 N N . ALA A 1 92 ? -14.361 5.637 3.681 1.00 93.38 92 ALA A N 1
ATOM 695 C CA . ALA A 1 92 ? -15.647 5.250 3.101 1.00 93.38 92 ALA A CA 1
ATOM 696 C C . ALA A 1 92 ? -15.909 5.942 1.749 1.00 93.38 92 ALA A C 1
ATOM 698 O O . ALA A 1 92 ? -16.210 5.268 0.769 1.00 93.38 92 ALA A O 1
ATOM 699 N N . ALA A 1 93 ? -15.693 7.260 1.671 1.00 93.75 93 ALA A N 1
ATOM 700 C CA . ALA A 1 93 ? -15.877 8.033 0.440 1.00 93.75 93 ALA A CA 1
ATOM 701 C C . ALA A 1 93 ? -14.897 7.615 -0.672 1.00 93.75 93 ALA A C 1
ATOM 703 O O . ALA A 1 93 ? -15.261 7.552 -1.845 1.00 93.75 93 ALA A O 1
ATOM 704 N N . VAL A 1 94 ? -13.647 7.299 -0.315 1.00 92.38 94 VAL A N 1
ATOM 705 C CA . VAL A 1 94 ? -12.658 6.802 -1.282 1.00 92.38 94 VAL A CA 1
ATOM 706 C C . VAL A 1 94 ? -13.087 5.435 -1.812 1.00 92.38 94 VAL A C 1
ATOM 708 O O . VAL A 1 94 ? -13.118 5.246 -3.025 1.00 92.38 94 VAL A O 1
ATOM 711 N N . VAL A 1 95 ? -13.473 4.507 -0.931 1.00 91.88 95 VAL A N 1
ATOM 712 C CA . VAL A 1 95 ? -13.930 3.163 -1.321 1.00 91.88 95 VAL A CA 1
ATOM 713 C C . VAL A 1 95 ? -15.166 3.229 -2.220 1.00 91.88 95 VAL A C 1
ATOM 715 O O . VAL A 1 95 ? -15.238 2.479 -3.189 1.00 91.88 95 VAL A O 1
ATOM 718 N N . GLU A 1 96 ? -16.094 4.145 -1.946 1.00 92.50 96 GLU A N 1
ATOM 719 C CA . GLU A 1 96 ? -17.276 4.388 -2.779 1.00 92.50 96 GLU A CA 1
ATOM 720 C C . GLU A 1 96 ? -16.907 4.887 -4.186 1.00 92.50 96 GLU A C 1
ATOM 722 O O . GLU A 1 96 ? -17.476 4.436 -5.178 1.00 92.50 96 GLU A O 1
ATOM 727 N N . SER A 1 97 ? -15.908 5.768 -4.296 1.00 92.00 97 SER A N 1
ATOM 728 C CA . SER A 1 97 ? -15.441 6.289 -5.590 1.00 92.00 97 SER A CA 1
ATOM 729 C C . SER A 1 97 ? -14.657 5.268 -6.434 1.00 92.00 97 SER A C 1
ATOM 731 O O . SER A 1 97 ? -14.494 5.435 -7.648 1.00 92.00 97 SER A O 1
ATOM 733 N N . CYS A 1 98 ? -14.149 4.202 -5.809 1.00 89.25 98 CYS A N 1
ATOM 734 C CA . CYS A 1 98 ? -13.317 3.201 -6.463 1.00 89.25 98 CYS A CA 1
ATOM 735 C C . CYS A 1 98 ? -14.156 2.167 -7.236 1.00 89.25 98 CYS A C 1
ATOM 737 O O . CYS A 1 98 ? -14.981 1.432 -6.693 1.00 89.25 98 CYS A O 1
ATOM 739 N N . HIS A 1 99 ? -13.863 2.021 -8.531 1.00 89.62 99 HIS A N 1
ATOM 740 C CA . HIS A 1 99 ? -14.521 1.026 -9.385 1.00 89.62 99 HIS A CA 1
ATOM 741 C 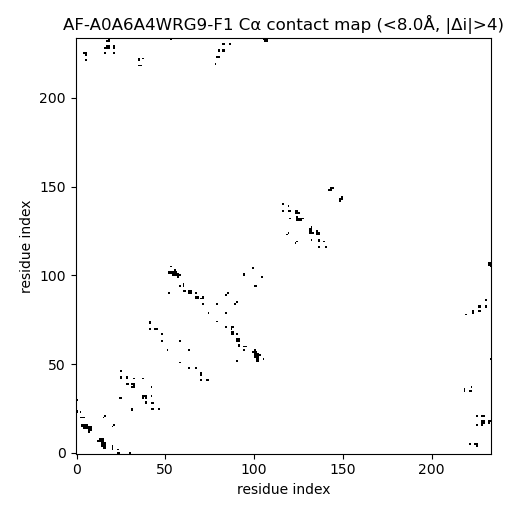C . HIS A 1 99 ? -14.070 -0.408 -9.088 1.00 89.62 99 HIS A C 1
ATOM 743 O O . HIS A 1 99 ? -14.814 -1.348 -9.358 1.00 89.62 99 HIS A O 1
ATOM 749 N N . LEU A 1 100 ? -12.868 -0.584 -8.543 1.00 91.12 100 LEU A N 1
ATOM 750 C CA . LEU A 1 100 ? -12.273 -1.866 -8.168 1.00 91.12 100 LEU A CA 1
ATOM 751 C C . LEU A 1 100 ? -12.058 -1.911 -6.648 1.00 91.12 100 LEU A C 1
ATOM 753 O O . LEU A 1 100 ? -12.052 -0.856 -6.013 1.00 91.12 100 LEU A O 1
ATOM 757 N N . PRO A 1 101 ? -11.872 -3.101 -6.044 1.00 90.56 101 PRO A N 1
ATOM 758 C CA . PRO A 1 101 ? -11.472 -3.197 -4.644 1.00 90.56 101 PRO A CA 1
ATOM 759 C C . PRO A 1 101 ? -10.248 -2.325 -4.372 1.00 90.56 101 PRO A C 1
ATOM 761 O O . PRO A 1 101 ? -9.255 -2.419 -5.094 1.00 90.56 101 PRO A O 1
ATOM 764 N N . ILE A 1 102 ? -10.309 -1.495 -3.336 1.00 90.88 102 ILE A N 1
ATOM 765 C CA . ILE A 1 102 ? -9.289 -0.477 -3.058 1.00 90.88 102 ILE A CA 1
ATOM 766 C C . ILE A 1 102 ? -7.873 -1.065 -2.939 1.00 90.88 102 ILE A C 1
ATOM 768 O O . ILE A 1 102 ? -6.936 -0.492 -3.488 1.00 90.88 102 ILE A O 1
ATOM 772 N N . GLY A 1 103 ? -7.713 -2.267 -2.371 1.00 88.75 103 GLY A N 1
ATOM 773 C CA . GLY A 1 103 ? -6.412 -2.938 -2.293 1.00 88.75 103 GLY A CA 1
ATOM 774 C C . GLY A 1 103 ? -5.780 -3.258 -3.656 1.00 88.75 103 GLY A C 1
ATOM 775 O O . GLY A 1 103 ? -4.561 -3.351 -3.758 1.00 88.75 103 GLY A O 1
ATOM 776 N N . THR A 1 104 ? -6.572 -3.383 -4.729 1.00 90.06 104 THR A N 1
ATOM 777 C CA . THR A 1 104 ? -6.041 -3.577 -6.096 1.00 90.06 104 THR A CA 1
ATOM 778 C C . THR A 1 104 ? -5.440 -2.303 -6.689 1.00 90.06 104 THR A C 1
ATOM 780 O O . THR A 1 104 ? -4.663 -2.383 -7.636 1.00 90.06 104 THR A O 1
ATOM 783 N N . MET A 1 105 ? -5.782 -1.140 -6.128 1.00 88.81 105 MET A N 1
ATOM 784 C CA . MET A 1 105 ? -5.310 0.176 -6.560 1.00 88.81 105 MET A CA 1
ATOM 785 C C . MET A 1 105 ? -4.108 0.678 -5.736 1.00 88.81 105 MET A C 1
ATOM 787 O O . MET A 1 105 ? -3.757 1.851 -5.833 1.00 88.81 105 MET A O 1
ATOM 791 N N . SER A 1 106 ? -3.488 -0.185 -4.923 1.00 88.75 106 SER A N 1
ATOM 792 C CA . SER A 1 106 ? -2.340 0.159 -4.070 1.00 88.75 106 SER A CA 1
ATOM 793 C C . SER A 1 106 ? -1.060 0.450 -4.870 1.00 88.75 106 SER A C 1
ATOM 795 O O . SER A 1 106 ? -0.790 -0.164 -5.908 1.00 88.75 106 SER A O 1
ATOM 797 N N . GLU A 1 10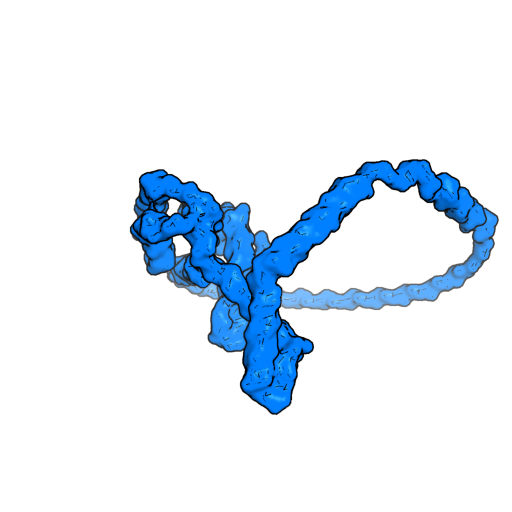7 ? -0.232 1.358 -4.343 1.00 88.88 107 GLU A N 1
ATOM 798 C CA . GLU A 1 107 ? 1.085 1.713 -4.890 1.00 88.88 107 GLU A CA 1
ATOM 799 C C . GLU A 1 107 ? 2.168 0.656 -4.578 1.00 88.88 107 GLU A C 1
ATOM 801 O O . GLU A 1 107 ? 3.186 0.595 -5.276 1.00 88.88 107 GLU A O 1
ATOM 806 N N . GLU A 1 108 ? 1.944 -0.247 -3.606 1.00 84.06 108 GLU A N 1
ATOM 807 C CA . GLU A 1 108 ? 2.938 -1.238 -3.145 1.00 84.06 108 GLU A CA 1
ATOM 808 C C . GLU A 1 108 ? 3.537 -2.058 -4.306 1.00 84.06 108 GLU A C 1
ATOM 810 O O . GLU A 1 108 ? 4.737 -2.366 -4.335 1.00 84.06 108 GLU A O 1
ATOM 815 N N . ALA A 1 109 ? 2.709 -2.405 -5.297 1.00 87.00 109 ALA A N 1
ATOM 816 C CA . ALA A 1 109 ? 3.143 -3.159 -6.466 1.00 87.00 109 ALA A CA 1
ATOM 817 C C . ALA A 1 109 ? 4.176 -2.382 -7.296 1.00 87.00 109 ALA A C 1
ATOM 819 O O . ALA A 1 109 ? 5.196 -2.953 -7.696 1.00 87.00 109 ALA A O 1
ATOM 820 N N . ALA A 1 110 ? 3.946 -1.085 -7.522 1.00 89.25 110 ALA A N 1
ATOM 821 C CA . ALA A 1 110 ? 4.850 -0.221 -8.271 1.00 89.25 110 ALA A CA 1
ATOM 822 C C . ALA A 1 110 ? 6.168 -0.012 -7.510 1.00 89.25 110 ALA A C 1
ATOM 824 O O . ALA A 1 110 ? 7.242 -0.196 -8.089 1.00 89.25 110 ALA A O 1
ATOM 825 N N . GLU A 1 111 ? 6.123 0.243 -6.202 1.00 88.06 111 GLU A N 1
ATOM 826 C CA . GLU A 1 111 ? 7.337 0.385 -5.388 1.00 88.06 111 GLU A CA 1
ATOM 827 C C . GLU A 1 111 ? 8.197 -0.885 -5.385 1.00 88.06 111 GLU A C 1
ATOM 829 O O . GLU A 1 111 ? 9.431 -0.827 -5.476 1.00 88.06 111 GLU A O 1
ATOM 834 N N . ALA A 1 112 ? 7.566 -2.063 -5.344 1.00 88.69 112 ALA A N 1
ATOM 835 C CA . ALA A 1 112 ? 8.277 -3.332 -5.435 1.00 88.69 112 ALA A CA 1
ATOM 836 C C . ALA A 1 112 ? 9.043 -3.465 -6.765 1.00 88.69 112 ALA A C 1
ATOM 838 O O . ALA A 1 112 ? 10.149 -4.027 -6.795 1.00 88.69 112 ALA A O 1
ATOM 839 N N . THR A 1 113 ? 8.516 -2.900 -7.860 1.00 91.38 113 THR A N 1
ATOM 840 C CA . THR A 1 113 ? 9.218 -2.892 -9.151 1.00 91.38 113 THR A CA 1
ATOM 841 C C . THR A 1 113 ? 10.480 -2.032 -9.144 1.00 91.38 113 THR A C 1
ATOM 843 O O . THR A 1 113 ? 11.430 -2.381 -9.847 1.00 91.38 113 THR A O 1
ATOM 846 N N . HIS A 1 114 ? 10.591 -0.996 -8.301 1.00 91.62 114 HIS A N 1
ATOM 847 C CA . HIS A 1 114 ? 11.799 -0.158 -8.235 1.00 91.62 114 HIS A CA 1
ATOM 848 C C . HIS A 1 114 ? 13.063 -0.961 -7.900 1.00 91.62 114 HIS A C 1
ATOM 850 O O . HIS A 1 114 ? 14.152 -0.656 -8.399 1.00 91.62 114 HIS A O 1
ATOM 856 N N . LYS A 1 115 ? 12.936 -2.033 -7.107 1.00 90.56 115 LYS A N 1
ATOM 857 C CA . LYS A 1 115 ? 14.050 -2.958 -6.841 1.00 90.56 115 LYS A CA 1
ATOM 858 C C . LYS A 1 115 ? 14.510 -3.655 -8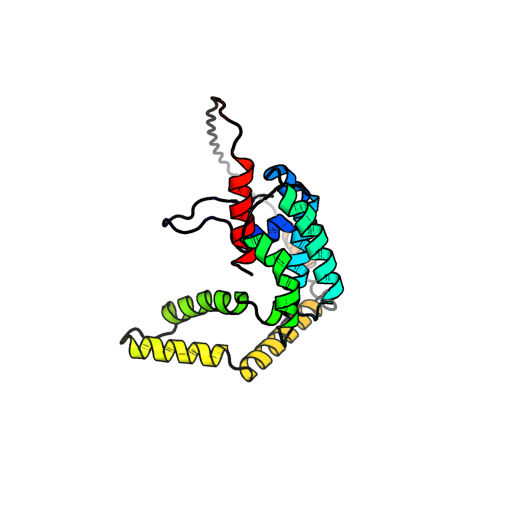.124 1.00 90.56 115 LYS A C 1
ATOM 860 O O . LYS A 1 115 ? 15.712 -3.723 -8.381 1.00 90.56 115 LYS A O 1
ATOM 865 N N . ARG A 1 116 ? 13.567 -4.108 -8.957 1.00 92.38 116 ARG A N 1
ATOM 866 C CA . ARG A 1 116 ? 13.850 -4.731 -10.262 1.00 92.38 116 ARG A CA 1
ATOM 867 C C . ARG A 1 116 ? 14.454 -3.725 -11.235 1.00 92.38 116 ARG A C 1
ATOM 869 O O . ARG A 1 116 ? 15.461 -4.036 -11.853 1.00 92.38 116 ARG A O 1
ATOM 876 N N . VAL A 1 117 ? 13.928 -2.501 -11.297 1.00 94.62 117 VAL A N 1
ATOM 877 C CA . VAL A 1 117 ? 14.465 -1.413 -12.137 1.00 94.62 117 VAL A CA 1
ATOM 878 C C . VAL A 1 117 ? 15.945 -1.158 -11.836 1.00 94.62 117 VAL A C 1
ATOM 880 O O . VAL A 1 117 ? 16.771 -1.127 -12.751 1.00 94.62 117 VAL A O 1
ATOM 883 N N . ARG A 1 118 ? 16.316 -1.044 -10.552 1.00 94.38 118 ARG A N 1
ATOM 884 C CA . ARG A 1 118 ? 17.724 -0.879 -10.145 1.00 94.38 118 ARG A CA 1
ATOM 885 C C . ARG A 1 118 ? 18.584 -2.069 -10.578 1.00 94.38 118 ARG A C 1
ATOM 887 O O . ARG A 1 118 ? 19.691 -1.871 -11.073 1.00 94.38 118 ARG A O 1
ATOM 894 N N . GLN A 1 119 ? 18.081 -3.293 -10.427 1.00 94.62 119 GLN A N 1
ATOM 895 C CA . GLN A 1 119 ? 18.795 -4.506 -10.836 1.00 94.62 119 GLN A CA 1
ATOM 896 C C . GLN A 1 119 ? 18.962 -4.617 -12.358 1.00 94.62 119 GLN A C 1
ATOM 898 O O . GLN A 1 119 ? 20.052 -4.958 -12.824 1.00 94.62 119 GLN A O 1
ATOM 903 N N . TYR A 1 120 ? 17.924 -4.305 -13.1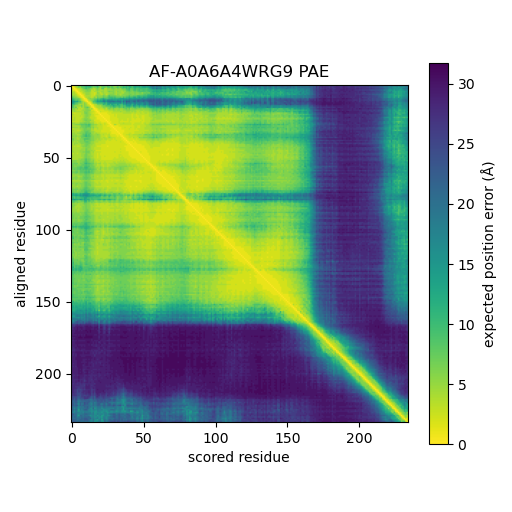36 1.00 95.56 120 TYR A N 1
ATOM 904 C CA . TYR A 1 120 ? 17.974 -4.307 -14.598 1.00 95.56 120 TYR A CA 1
ATOM 905 C C . TYR A 1 120 ? 19.001 -3.305 -15.108 1.00 95.56 120 TYR A C 1
ATOM 907 O O . TYR A 1 120 ? 19.901 -3.690 -15.852 1.00 95.56 120 TYR A O 1
ATOM 915 N N . ARG A 1 121 ? 18.977 -2.074 -14.590 1.00 95.12 121 ARG A N 1
ATOM 916 C CA . ARG A 1 121 ? 19.968 -1.048 -14.935 1.00 95.12 121 ARG A CA 1
ATOM 917 C C . ARG A 1 121 ? 21.412 -1.449 -14.597 1.00 95.12 121 ARG A C 1
ATOM 919 O O . ARG A 1 121 ? 22.342 -1.075 -15.301 1.00 95.12 121 ARG A O 1
ATOM 926 N N . LEU A 1 122 ? 21.638 -2.166 -13.495 1.00 94.12 122 LEU A N 1
ATOM 927 C CA . LEU A 1 122 ? 23.000 -2.529 -13.082 1.00 94.12 122 LEU A CA 1
ATOM 928 C C . LEU A 1 122 ? 23.576 -3.706 -13.877 1.00 94.12 122 LEU A C 1
ATOM 930 O O . LEU A 1 122 ? 24.775 -3.692 -14.177 1.00 94.12 122 LEU A O 1
ATOM 934 N N . ARG A 1 123 ? 22.740 -4.711 -14.172 1.00 94.12 123 ARG A N 1
ATOM 935 C CA . ARG A 1 123 ? 23.179 -6.034 -14.648 1.00 94.12 123 ARG A CA 1
ATOM 936 C C . ARG A 1 123 ? 22.780 -6.375 -16.087 1.00 94.12 123 ARG A C 1
ATOM 938 O O . ARG A 1 123 ? 23.416 -7.245 -16.660 1.00 94.12 123 ARG A O 1
ATOM 945 N N . HIS A 1 124 ? 21.748 -5.745 -16.647 1.00 92.56 124 HIS A N 1
ATOM 946 C CA . HIS A 1 124 ? 21.116 -6.214 -17.890 1.00 92.56 124 HIS A CA 1
ATOM 947 C C . HIS A 1 124 ? 21.151 -5.202 -19.042 1.00 92.56 124 HIS A C 1
ATOM 949 O O . HIS A 1 124 ? 21.036 -5.598 -20.197 1.00 92.56 124 HIS A O 1
ATOM 955 N N . THR A 1 125 ? 21.298 -3.908 -18.754 1.00 96.00 125 THR A N 1
ATOM 956 C CA . THR A 1 125 ? 21.314 -2.855 -19.779 1.00 96.00 125 THR A CA 1
ATOM 957 C C . THR A 1 125 ? 22.718 -2.582 -20.303 1.00 96.00 125 THR A C 1
ATOM 959 O O . THR A 1 125 ? 23.680 -2.575 -19.524 1.00 96.00 125 THR A O 1
ATOM 962 N N . ARG A 1 126 ? 22.832 -2.230 -21.587 1.00 95.81 126 ARG A N 1
ATOM 963 C CA . ARG A 1 126 ? 24.070 -1.690 -22.160 1.00 95.81 126 ARG A CA 1
ATOM 964 C C . ARG A 1 126 ? 24.438 -0.348 -21.517 1.00 95.81 126 ARG A C 1
ATOM 966 O O . ARG A 1 126 ? 23.569 0.428 -21.109 1.00 95.81 126 ARG A O 1
ATOM 973 N N . LYS A 1 127 ? 25.747 -0.104 -21.385 1.00 94.88 127 LYS A N 1
ATOM 974 C CA . LYS A 1 127 ? 26.350 1.077 -20.726 1.00 94.88 127 LYS A CA 1
ATOM 975 C C . LYS A 1 127 ? 27.136 1.963 -21.701 1.00 94.88 127 LYS A C 1
ATOM 977 O O . LYS A 1 127 ? 28.007 2.717 -21.286 1.00 94.88 127 LYS A O 1
ATOM 982 N N . ASP A 1 128 ? 26.835 1.839 -22.985 1.00 94.88 128 ASP A N 1
ATOM 983 C CA . ASP A 1 128 ? 27.438 2.579 -24.092 1.00 94.88 128 ASP A CA 1
ATOM 984 C C . ASP A 1 128 ? 26.813 3.972 -24.272 1.00 94.88 128 ASP A C 1
ATOM 986 O O . ASP A 1 128 ? 27.525 4.953 -24.456 1.00 94.88 128 ASP A O 1
ATOM 990 N N . SER A 1 129 ? 25.487 4.090 -24.159 1.00 96.06 129 SER A N 1
ATOM 991 C CA . SER A 1 129 ? 24.783 5.373 -24.171 1.00 96.06 129 SER A CA 1
ATOM 992 C C . SER A 1 129 ? 23.575 5.363 -23.240 1.00 96.06 129 SER A C 1
ATOM 994 O O . SER A 1 129 ? 22.948 4.330 -23.005 1.00 96.06 129 SER A O 1
ATOM 996 N N . ARG A 1 130 ? 23.179 6.543 -22.746 1.00 94.44 130 ARG A N 1
ATOM 997 C CA . ARG A 1 130 ? 21.976 6.675 -21.908 1.00 94.44 130 ARG A CA 1
ATOM 998 C C . ARG A 1 130 ? 20.703 6.245 -22.647 1.00 94.44 130 ARG A C 1
ATOM 1000 O O . ARG A 1 130 ? 19.799 5.703 -22.017 1.00 94.44 130 ARG A O 1
ATOM 1007 N N . ILE A 1 131 ? 20.641 6.481 -23.960 1.00 96.69 131 ILE A N 1
ATOM 1008 C CA . ILE A 1 131 ? 19.502 6.102 -24.806 1.00 96.69 131 ILE A CA 1
ATOM 1009 C C . ILE A 1 131 ? 19.395 4.578 -24.873 1.00 96.69 131 ILE A C 1
ATOM 1011 O O . ILE A 1 131 ? 18.324 4.029 -24.625 1.00 96.69 131 ILE A O 1
ATOM 1015 N N . HIS A 1 132 ? 20.509 3.886 -25.120 1.00 97.00 132 HIS A N 1
ATOM 1016 C CA . HIS A 1 132 ? 20.536 2.424 -25.156 1.00 97.00 132 HIS A CA 1
ATOM 1017 C C . HIS A 1 132 ? 20.231 1.820 -23.785 1.00 97.00 132 HIS A C 1
ATOM 1019 O O . HIS A 1 132 ? 19.415 0.907 -23.700 1.00 97.00 132 HIS A O 1
ATOM 1025 N N . THR A 1 133 ? 20.775 2.390 -22.703 1.00 96.69 133 THR A N 1
ATOM 1026 C CA . THR A 1 133 ? 20.438 1.962 -21.339 1.00 96.69 133 THR A CA 1
ATOM 1027 C C . THR A 1 133 ? 18.932 2.036 -21.081 1.00 96.69 133 THR A C 1
ATOM 1029 O O . THR A 1 133 ? 18.363 1.108 -20.511 1.00 96.69 133 THR A O 1
ATOM 1032 N N . MET A 1 134 ? 18.280 3.134 -21.478 1.00 96.19 134 MET A N 1
ATOM 1033 C CA . MET A 1 134 ? 16.848 3.324 -21.237 1.00 96.19 134 MET A CA 1
ATOM 1034 C C . MET A 1 134 ? 15.985 2.432 -22.135 1.00 96.19 134 MET A C 1
ATOM 1036 O O . MET A 1 134 ? 14.989 1.889 -21.664 1.00 96.19 134 MET A O 1
ATOM 1040 N N . SER A 1 135 ? 16.390 2.242 -23.394 1.00 96.81 135 SER A N 1
ATOM 1041 C CA . SER A 1 135 ? 15.729 1.329 -24.332 1.00 96.81 135 SER A CA 1
ATOM 1042 C C . SER A 1 135 ? 15.761 -0.115 -23.823 1.00 96.81 135 SER A C 1
ATOM 1044 O O . SER A 1 135 ? 14.720 -0.763 -23.725 1.00 96.81 135 SER A O 1
ATOM 1046 N N . ASP A 1 136 ? 16.930 -0.587 -23.380 1.00 96.69 136 ASP A N 1
ATOM 1047 C CA . ASP A 1 136 ? 17.081 -1.928 -22.813 1.00 96.69 136 ASP A CA 1
ATOM 1048 C C . ASP A 1 136 ? 16.267 -2.072 -21.519 1.00 96.69 136 ASP A C 1
ATOM 1050 O O . ASP A 1 136 ? 15.570 -3.068 -21.328 1.00 96.69 136 ASP A O 1
ATOM 1054 N N . LEU A 1 137 ? 16.314 -1.066 -20.633 1.00 96.50 137 LEU A N 1
ATOM 1055 C CA . LEU A 1 137 ? 15.547 -1.066 -19.386 1.00 96.50 137 LEU A CA 1
ATOM 1056 C C . LEU A 1 137 ? 14.047 -1.208 -19.662 1.00 96.50 137 LEU A C 1
ATOM 1058 O O . LEU A 1 137 ? 13.389 -2.030 -19.025 1.00 96.50 137 LEU A O 1
ATOM 1062 N N . LEU A 1 138 ? 13.526 -0.434 -20.617 1.00 95.62 138 LEU A N 1
ATOM 1063 C CA . LEU A 1 138 ? 12.130 -0.504 -21.032 1.00 95.62 138 LEU A CA 1
ATOM 1064 C C . LEU A 1 138 ? 11.799 -1.879 -21.621 1.00 95.62 138 LEU A C 1
ATOM 1066 O O . LEU A 1 138 ? 10.796 -2.471 -21.235 1.00 95.62 138 LEU A O 1
ATOM 1070 N N . GLY A 1 139 ? 12.665 -2.427 -22.477 1.00 96.75 139 GLY A N 1
ATOM 1071 C CA . GLY A 1 139 ? 12.497 -3.767 -23.041 1.00 96.75 139 GLY A CA 1
ATOM 1072 C C . GLY A 1 139 ? 12.379 -4.851 -21.965 1.00 96.75 139 GLY A C 1
ATOM 1073 O O . GLY A 1 139 ? 11.445 -5.652 -21.988 1.00 96.75 139 GLY A O 1
ATOM 1074 N N . TYR A 1 140 ? 13.264 -4.839 -20.963 1.00 95.38 140 TYR A N 1
ATOM 1075 C CA . TYR A 1 140 ? 13.191 -5.781 -19.840 1.00 95.38 140 TYR A CA 1
ATOM 1076 C C . TYR A 1 140 ? 11.930 -5.604 -18.994 1.00 95.38 140 TYR A C 1
ATOM 1078 O O . TYR A 1 140 ? 11.378 -6.596 -18.515 1.00 95.38 140 TYR A O 1
ATOM 1086 N N . LEU A 1 141 ? 11.468 -4.366 -18.800 1.00 94.62 141 LEU A N 1
ATOM 1087 C CA . LEU A 1 141 ? 10.222 -4.101 -18.083 1.00 94.62 141 LEU A CA 1
ATOM 1088 C C . LEU A 1 141 ? 9.005 -4.622 -18.853 1.00 94.62 141 LEU A C 1
ATOM 1090 O O . LEU A 1 141 ? 8.153 -5.252 -18.235 1.00 94.62 141 LEU A O 1
ATOM 1094 N N . LEU A 1 142 ? 8.965 -4.455 -20.178 1.00 94.81 142 LEU A N 1
ATOM 1095 C CA . LEU A 1 142 ? 7.885 -4.970 -21.025 1.00 94.81 142 LEU A CA 1
ATOM 1096 C C . LEU A 1 142 ? 7.793 -6.497 -20.960 1.00 94.81 142 LEU A C 1
ATOM 1098 O O . LEU A 1 142 ? 6.722 -7.032 -20.678 1.00 94.81 142 LEU A O 1
ATOM 1102 N N . VAL A 1 143 ? 8.925 -7.192 -21.117 1.00 93.50 143 VAL A N 1
ATOM 1103 C CA . VAL A 1 143 ? 8.993 -8.660 -20.984 1.00 93.50 143 VAL A CA 1
ATOM 1104 C C . VAL A 1 143 ? 8.573 -9.104 -19.581 1.00 93.50 143 VAL A C 1
ATOM 1106 O O . VAL A 1 143 ? 7.876 -10.101 -19.415 1.00 93.50 143 VAL A O 1
ATOM 1109 N N . ALA A 1 144 ? 8.976 -8.356 -18.552 1.00 91.25 144 ALA A N 1
ATOM 1110 C CA . ALA A 1 144 ? 8.612 -8.634 -17.169 1.00 91.25 144 ALA A CA 1
ATOM 1111 C C . ALA A 1 144 ? 7.118 -8.445 -16.864 1.00 91.25 144 ALA A C 1
ATOM 1113 O O . ALA A 1 144 ? 6.634 -9.079 -15.925 1.00 91.25 144 ALA A O 1
ATOM 1114 N N . SER A 1 145 ? 6.432 -7.560 -17.590 1.00 92.81 145 SER A N 1
ATOM 1115 C CA . SER A 1 145 ? 4.999 -7.279 -17.446 1.00 92.81 145 SER A CA 1
ATOM 1116 C C . SER A 1 145 ? 4.109 -8.071 -18.406 1.00 92.81 145 SER A C 1
ATOM 1118 O O . SER A 1 145 ? 2.890 -7.951 -18.323 1.00 92.81 145 SER A O 1
ATOM 1120 N N . ASP A 1 146 ? 4.687 -8.870 -19.306 1.00 95.12 146 ASP A N 1
ATOM 1121 C CA . ASP A 1 146 ? 3.934 -9.655 -20.284 1.00 95.12 146 ASP A CA 1
ATOM 1122 C C . ASP A 1 146 ? 2.973 -10.637 -19.572 1.00 95.12 146 ASP A C 1
ATOM 1124 O O . ASP A 1 146 ? 3.433 -11.496 -18.801 1.00 95.12 146 ASP A O 1
ATOM 1128 N N . PRO A 1 147 ? 1.645 -10.541 -19.794 1.00 94.06 147 PRO A N 1
ATOM 1129 C CA . PRO A 1 147 ? 0.6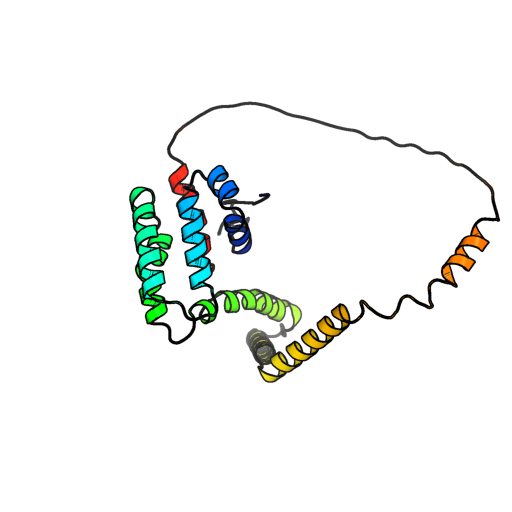68 -11.393 -19.117 1.00 94.06 147 PRO A CA 1
ATOM 1130 C C . PRO A 1 147 ? 0.803 -12.875 -19.478 1.00 94.06 147 PRO A C 1
ATOM 1132 O O . PRO A 1 147 ? 0.611 -13.747 -18.627 1.00 94.06 147 PRO A O 1
ATOM 1135 N N . LEU A 1 148 ? 1.155 -13.174 -20.729 1.00 94.00 148 LEU A N 1
ATOM 1136 C CA . LEU A 1 148 ? 1.267 -14.532 -21.245 1.00 94.00 148 LEU A CA 1
ATOM 1137 C C . LEU A 1 148 ? 2.478 -15.221 -20.606 1.00 94.00 148 LEU A C 1
ATOM 1139 O O . LEU A 1 148 ? 2.337 -16.280 -19.992 1.00 94.00 148 LEU A O 1
ATOM 1143 N N . LEU A 1 149 ? 3.645 -14.573 -20.623 1.00 92.81 149 LEU A N 1
ATOM 1144 C CA . LEU A 1 149 ? 4.852 -15.072 -19.957 1.00 92.81 149 LEU A CA 1
ATOM 1145 C C . LEU A 1 149 ? 4.664 -15.182 -18.439 1.00 92.81 149 LEU A C 1
ATOM 1147 O O . LEU A 1 149 ? 5.076 -16.176 -17.831 1.00 92.81 149 LEU A O 1
ATOM 1151 N N . SER A 1 150 ? 3.999 -14.198 -17.829 1.00 91.56 150 SER A N 1
ATOM 1152 C CA . SER A 1 150 ? 3.704 -14.202 -16.393 1.00 91.56 150 SER A CA 1
ATOM 1153 C C . SER A 1 150 ? 2.793 -15.369 -16.007 1.00 91.56 150 SER A C 1
ATOM 1155 O O . SER A 1 150 ? 3.079 -16.075 -15.036 1.00 91.56 150 SER A O 1
ATOM 1157 N N . SER A 1 151 ? 1.738 -15.631 -16.787 1.00 93.19 151 SER A N 1
ATOM 1158 C CA . SER A 1 151 ? 0.805 -16.738 -16.542 1.00 93.19 151 SER A CA 1
ATOM 1159 C C . SER A 1 151 ? 1.479 -18.109 -16.674 1.00 93.19 151 SER A C 1
ATOM 1161 O O . SER A 1 151 ? 1.328 -18.962 -15.797 1.00 93.19 151 SER A O 1
ATOM 1163 N N . LEU A 1 152 ? 2.320 -18.302 -17.695 1.00 91.69 152 LEU A N 1
ATOM 1164 C CA . LEU A 1 152 ? 3.100 -19.527 -17.883 1.00 91.69 152 LEU A CA 1
ATOM 1165 C C . LEU A 1 152 ? 4.099 -19.743 -16.738 1.00 91.69 152 LEU A C 1
ATOM 1167 O O . LEU A 1 152 ? 4.254 -20.859 -16.231 1.00 91.69 152 LEU A O 1
ATOM 1171 N N . GLY A 1 153 ? 4.764 -18.674 -16.292 1.00 87.69 153 GLY A N 1
ATOM 1172 C CA . GLY A 1 153 ? 5.667 -18.711 -15.143 1.00 87.69 153 GLY A CA 1
ATOM 1173 C C . GLY A 1 153 ? 4.952 -19.090 -13.842 1.00 87.69 153 GLY A C 1
ATOM 1174 O O . GLY A 1 153 ? 5.474 -19.893 -13.063 1.00 87.69 153 GLY A O 1
ATOM 1175 N N . LEU A 1 154 ? 3.743 -18.565 -13.623 1.00 86.94 154 LEU A N 1
ATOM 1176 C CA . LEU A 1 154 ? 2.899 -18.907 -12.474 1.00 86.94 154 LEU A CA 1
ATOM 1177 C C . LEU A 1 154 ? 2.492 -20.381 -12.488 1.00 86.94 154 LEU A C 1
ATOM 1179 O O . LEU A 1 154 ? 2.664 -21.061 -11.477 1.00 86.94 154 LEU A O 1
ATOM 1183 N N . GLN A 1 155 ? 2.039 -20.901 -13.630 1.00 85.38 155 GLN A N 1
ATOM 1184 C CA . GLN A 1 155 ? 1.676 -22.314 -13.778 1.00 85.38 155 GLN A CA 1
ATOM 1185 C C . GLN A 1 155 ? 2.856 -23.246 -13.481 1.00 85.38 155 GLN A C 1
ATOM 1187 O O . GLN A 1 155 ? 2.711 -24.236 -12.762 1.00 85.38 155 GLN A O 1
ATOM 1192 N N . ARG A 1 156 ? 4.052 -22.915 -13.986 1.00 85.06 156 ARG A N 1
ATOM 1193 C CA . ARG A 1 156 ? 5.276 -23.688 -13.713 1.00 85.06 156 ARG A CA 1
ATOM 1194 C C . ARG A 1 156 ? 5.623 -23.703 -12.224 1.00 85.06 156 ARG A C 1
ATOM 1196 O O . ARG A 1 156 ? 5.933 -24.762 -11.685 1.00 85.06 156 ARG A O 1
ATOM 1203 N N . ARG A 1 157 ? 5.535 -22.551 -11.551 1.00 82.94 157 ARG A N 1
ATOM 1204 C CA . ARG A 1 157 ? 5.765 -22.441 -10.099 1.00 82.94 157 ARG A CA 1
ATOM 1205 C C . ARG A 1 157 ? 4.715 -23.197 -9.285 1.00 82.94 157 ARG A C 1
ATOM 1207 O O . ARG A 1 157 ? 5.072 -23.807 -8.283 1.00 82.94 157 ARG A O 1
ATOM 1214 N N . GLY A 1 158 ? 3.453 -23.179 -9.717 1.00 79.06 158 GLY A N 1
ATOM 1215 C CA . GLY A 1 158 ? 2.367 -23.946 -9.101 1.00 79.06 158 GLY A CA 1
ATOM 1216 C C . GLY A 1 158 ? 2.651 -25.446 -9.124 1.00 79.06 158 GLY A C 1
ATOM 1217 O O . GLY A 1 158 ? 2.698 -26.073 -8.072 1.00 79.06 158 GLY A O 1
ATOM 1218 N N . ARG A 1 159 ? 2.989 -25.985 -10.302 1.00 76.69 159 ARG A N 1
ATOM 1219 C CA . ARG A 1 159 ? 3.365 -27.400 -10.467 1.00 76.69 159 ARG A CA 1
ATOM 1220 C C . ARG A 1 159 ? 4.597 -27.792 -9.650 1.00 76.69 159 ARG A C 1
ATOM 1222 O O . ARG A 1 159 ? 4.654 -28.900 -9.132 1.00 76.69 159 ARG A O 1
ATOM 1229 N N . GLY A 1 160 ? 5.586 -26.903 -9.530 1.00 76.50 160 GLY A N 1
ATOM 1230 C CA . GLY A 1 160 ? 6.754 -27.128 -8.671 1.00 76.50 160 GLY A CA 1
ATOM 1231 C C . GLY A 1 160 ? 6.367 -27.282 -7.198 1.00 76.50 160 GLY A C 1
ATOM 1232 O O . GLY A 1 160 ? 6.748 -28.258 -6.564 1.00 76.50 160 GLY A O 1
ATOM 1233 N N . ARG A 1 161 ? 5.518 -26.381 -6.687 1.00 74.06 161 ARG A N 1
ATOM 1234 C CA . ARG A 1 161 ? 5.015 -26.438 -5.304 1.00 74.06 161 ARG A CA 1
ATOM 1235 C C . ARG A 1 161 ? 4.117 -27.645 -5.043 1.00 74.06 161 ARG A C 1
ATOM 1237 O O . ARG A 1 161 ? 4.160 -28.200 -3.954 1.00 74.06 161 ARG A O 1
ATOM 1244 N N . GLU A 1 162 ? 3.298 -28.048 -6.010 1.00 71.06 162 GLU A N 1
ATOM 1245 C CA . GLU A 1 162 ? 2.486 -29.269 -5.911 1.00 71.06 162 GLU A CA 1
ATOM 1246 C C . GLU A 1 162 ? 3.354 -30.524 -5.873 1.00 71.06 162 GLU A C 1
ATOM 1248 O O . GLU A 1 162 ? 3.064 -31.428 -5.102 1.00 71.06 162 GLU A O 1
ATOM 1253 N N . ARG A 1 163 ? 4.457 -30.564 -6.628 1.00 68.25 163 ARG A N 1
ATOM 1254 C CA . ARG A 1 163 ? 5.438 -31.658 -6.553 1.00 68.25 163 ARG A CA 1
ATOM 1255 C C . ARG A 1 163 ? 6.187 -31.677 -5.222 1.00 68.25 163 ARG A C 1
ATOM 1257 O O . ARG A 1 163 ? 6.369 -32.745 -4.660 1.00 68.25 163 ARG A O 1
ATOM 1264 N N . GLU A 1 164 ? 6.569 -30.519 -4.691 1.00 65.12 164 GLU A N 1
ATOM 1265 C CA . GLU A 1 164 ? 7.193 -30.410 -3.361 1.00 65.12 164 GLU A CA 1
ATOM 1266 C C . GLU A 1 164 ? 6.231 -30.807 -2.229 1.00 65.12 164 GLU A C 1
ATOM 1268 O O . GLU A 1 164 ? 6.657 -31.373 -1.229 1.00 65.12 164 GLU A O 1
ATOM 1273 N N . ARG A 1 165 ? 4.926 -30.548 -2.386 1.00 61.53 165 ARG A N 1
ATOM 1274 C CA . ARG A 1 165 ? 3.887 -30.954 -1.423 1.00 61.53 165 ARG A CA 1
ATOM 1275 C C . ARG A 1 165 ? 3.435 -32.407 -1.598 1.00 61.53 165 ARG A C 1
ATOM 1277 O O . ARG A 1 165 ? 3.064 -33.036 -0.616 1.00 61.53 165 ARG A O 1
ATOM 1284 N N . GLY A 1 166 ? 3.455 -32.926 -2.825 1.00 56.38 166 GLY A N 1
ATOM 1285 C CA . GLY A 1 166 ? 3.066 -34.295 -3.178 1.00 56.38 166 GLY A CA 1
ATOM 1286 C C . GLY A 1 166 ? 4.200 -35.319 -3.082 1.00 56.38 166 GLY A C 1
ATOM 1287 O O . GLY A 1 166 ? 3.926 -36.506 -3.012 1.00 56.38 166 GLY A O 1
ATOM 1288 N N . GLY A 1 167 ? 5.462 -34.882 -3.025 1.00 49.09 167 GLY A N 1
ATOM 1289 C CA . GLY A 1 167 ? 6.639 -35.742 -2.835 1.00 49.09 167 GLY A CA 1
ATOM 1290 C C . GLY A 1 167 ? 6.918 -36.144 -1.381 1.00 49.09 167 GLY A C 1
ATOM 1291 O O . GLY A 1 167 ? 7.988 -36.670 -1.098 1.00 49.09 167 GLY A O 1
ATOM 1292 N N . GLY A 1 168 ? 5.987 -35.877 -0.458 1.00 45.75 168 GLY A N 1
ATOM 1293 C CA . GLY A 1 168 ? 6.066 -36.275 0.953 1.00 45.75 168 GLY A CA 1
ATOM 1294 C C . GLY A 1 168 ? 5.408 -37.621 1.278 1.00 45.75 168 GLY A C 1
ATOM 1295 O O . GLY A 1 168 ? 5.252 -37.949 2.450 1.00 45.75 168 GLY A O 1
ATOM 1296 N N . GLY A 1 169 ? 4.994 -38.394 0.275 1.00 44.28 169 GLY A N 1
ATOM 1297 C CA . GLY A 1 169 ? 4.457 -39.739 0.455 1.00 44.28 169 GLY A CA 1
ATOM 1298 C C . GLY A 1 169 ? 4.881 -40.613 -0.715 1.00 44.28 169 GLY A C 1
ATOM 1299 O O . GLY A 1 169 ? 4.724 -40.204 -1.855 1.00 44.28 169 GLY A O 1
ATOM 1300 N N . GLU A 1 170 ? 5.402 -41.802 -0.415 1.00 42.88 170 GLU A N 1
ATOM 1301 C CA . GLU A 1 170 ? 5.833 -42.833 -1.378 1.00 42.88 170 GLU A CA 1
ATOM 1302 C C . GLU A 1 170 ? 7.257 -42.663 -1.942 1.00 42.88 170 GLU A C 1
ATOM 1304 O O . GLU A 1 170 ? 7.497 -42.560 -3.140 1.00 42.88 170 GLU A O 1
ATOM 1309 N N . GLY A 1 171 ? 8.240 -42.702 -1.037 1.00 39.19 171 GLY A N 1
ATOM 1310 C CA . GLY A 1 171 ? 9.652 -42.921 -1.379 1.00 39.19 171 GLY A CA 1
ATOM 1311 C C . GLY A 1 171 ? 10.517 -43.515 -0.257 1.00 39.19 171 GLY A C 1
ATOM 1312 O O . GLY A 1 171 ? 11.694 -43.785 -0.470 1.00 39.19 171 GLY A O 1
ATOM 1313 N N . GLU A 1 172 ? 9.963 -43.764 0.934 1.00 42.75 172 GLU A N 1
ATOM 1314 C CA . GLU A 1 172 ? 10.696 -44.315 2.085 1.00 42.75 172 GLU A CA 1
ATOM 1315 C C . GLU A 1 172 ? 10.451 -45.818 2.270 1.00 42.75 172 GLU A C 1
ATOM 1317 O O . GLU A 1 172 ? 10.098 -46.272 3.353 1.00 42.75 172 GLU A O 1
ATOM 1322 N N . ARG A 1 173 ? 10.595 -46.631 1.220 1.00 42.97 173 ARG A N 1
ATOM 1323 C CA . ARG A 1 173 ? 10.599 -48.098 1.370 1.00 42.97 173 ARG A CA 1
ATOM 1324 C C . ARG A 1 173 ? 11.513 -48.798 0.375 1.00 42.97 173 ARG A C 1
ATOM 1326 O O . ARG A 1 173 ? 11.121 -49.810 -0.169 1.00 42.97 173 ARG A O 1
ATOM 1333 N N . GLU A 1 174 ? 12.731 -48.308 0.150 1.00 40.44 174 GLU A N 1
ATOM 1334 C CA . GLU A 1 174 ? 13.769 -49.188 -0.429 1.00 40.44 174 GLU A CA 1
ATOM 1335 C C . GLU A 1 174 ? 15.217 -48.738 -0.171 1.00 40.44 174 GLU A C 1
ATOM 1337 O O . GLU A 1 174 ? 16.100 -49.582 -0.089 1.00 40.44 174 GLU A O 1
ATOM 1342 N N . GLY A 1 175 ? 15.477 -47.460 0.131 1.00 33.44 175 GLY A N 1
ATOM 1343 C CA . GLY A 1 175 ? 16.837 -46.985 0.457 1.00 33.44 175 GLY A CA 1
ATOM 1344 C C . GLY A 1 175 ? 17.321 -47.226 1.900 1.00 33.44 175 GLY A C 1
ATOM 1345 O O . GLY A 1 175 ? 18.482 -46.961 2.211 1.00 33.44 175 GLY A O 1
ATOM 1346 N N . GLY A 1 176 ? 16.450 -47.701 2.799 1.00 33.66 176 GLY A N 1
ATOM 1347 C CA . GLY A 1 176 ? 16.758 -47.852 4.231 1.00 33.66 176 GLY A CA 1
ATOM 1348 C C . GLY A 1 176 ? 17.518 -49.130 4.601 1.00 33.66 176 GLY A C 1
ATOM 1349 O O . GLY A 1 176 ? 18.162 -49.172 5.641 1.00 33.66 176 GLY A O 1
ATOM 1350 N N . ARG A 1 177 ? 17.493 -50.166 3.751 1.00 38.97 177 ARG A N 1
ATOM 1351 C CA . ARG A 1 177 ? 18.110 -51.470 4.068 1.00 38.97 177 ARG A CA 1
ATOM 1352 C C . ARG A 1 177 ? 19.576 -51.599 3.648 1.00 38.97 177 ARG A C 1
ATOM 1354 O O . ARG A 1 177 ? 20.264 -52.475 4.165 1.00 38.97 177 ARG A O 1
ATOM 1361 N N . GLU A 1 178 ? 20.069 -50.733 2.762 1.00 39.94 178 GLU A N 1
ATOM 1362 C CA . GLU A 1 178 ? 21.487 -50.727 2.361 1.00 39.94 178 GLU A CA 1
ATOM 1363 C C . GLU A 1 178 ? 22.354 -49.839 3.264 1.00 39.94 178 GLU A C 1
ATOM 1365 O O . GLU A 1 178 ? 23.479 -50.213 3.587 1.00 39.94 178 GLU A O 1
ATOM 1370 N N . ARG A 1 179 ? 21.822 -48.720 3.775 1.00 40.44 179 ARG A N 1
ATOM 1371 C CA . ARG A 1 179 ? 22.592 -47.797 4.632 1.00 40.44 179 ARG A CA 1
ATOM 1372 C C . ARG A 1 179 ? 22.840 -48.316 6.049 1.00 40.44 179 ARG A C 1
ATOM 1374 O O . ARG A 1 179 ? 23.849 -47.961 6.650 1.00 40.44 179 ARG A O 1
ATOM 1381 N N . GLU A 1 180 ? 21.972 -49.179 6.577 1.00 40.38 180 GLU A N 1
ATOM 1382 C CA . GLU A 1 180 ? 22.209 -49.829 7.876 1.00 40.38 180 GLU A CA 1
ATOM 1383 C C . GLU A 1 180 ? 23.260 -50.945 7.784 1.00 40.38 180 GLU A C 1
ATOM 1385 O O . GLU A 1 180 ? 24.053 -51.103 8.709 1.00 40.38 180 GLU A O 1
ATOM 1390 N N . ARG A 1 181 ? 23.356 -51.648 6.644 1.00 41.56 181 ARG A N 1
ATOM 1391 C CA . ARG A 1 181 ? 24.383 -52.684 6.424 1.00 41.56 181 ARG A CA 1
ATOM 1392 C C . ARG A 1 181 ? 25.785 -52.097 6.266 1.00 41.56 181 ARG A C 1
ATOM 1394 O O . ARG A 1 181 ? 26.742 -52.679 6.766 1.00 41.56 181 ARG A O 1
ATOM 1401 N N . GLU A 1 182 ? 25.913 -50.929 5.638 1.00 40.84 182 GLU A N 1
ATOM 1402 C CA . GLU A 1 182 ? 27.216 -50.273 5.463 1.00 40.84 182 GLU A CA 1
ATOM 1403 C C . GLU A 1 182 ? 27.733 -49.618 6.758 1.00 40.84 182 GLU A C 1
ATOM 1405 O O . GLU A 1 182 ? 28.938 -49.553 6.991 1.00 40.84 182 GLU A O 1
ATOM 1410 N N . ASN A 1 183 ? 26.832 -49.179 7.644 1.00 43.19 183 ASN A N 1
ATOM 1411 C CA . ASN A 1 183 ? 27.198 -48.527 8.906 1.00 43.19 183 ASN A CA 1
ATOM 1412 C C . ASN A 1 183 ? 27.501 -49.523 10.044 1.00 43.19 183 ASN A C 1
ATOM 1414 O O . ASN A 1 183 ? 28.113 -49.149 11.043 1.00 43.19 183 ASN A O 1
ATOM 1418 N N . GLN A 1 184 ? 27.093 -50.789 9.896 1.00 40.78 184 GLN A N 1
ATOM 1419 C CA . GLN A 1 184 ? 27.448 -51.877 10.814 1.00 40.78 184 GLN A CA 1
ATOM 1420 C C . GLN A 1 184 ? 28.803 -52.510 10.473 1.00 40.78 184 GLN A C 1
ATOM 1422 O O . GLN A 1 184 ? 29.525 -52.889 11.384 1.00 40.78 184 GLN A O 1
ATOM 1427 N N . LEU A 1 185 ? 29.206 -52.523 9.196 1.00 39.97 185 LEU A N 1
ATOM 1428 C CA . LEU A 1 185 ? 30.514 -53.047 8.774 1.00 39.97 185 LEU A CA 1
ATOM 1429 C C . LEU A 1 185 ? 31.697 -52.107 9.088 1.00 39.97 185 LEU A C 1
ATOM 1431 O O . LEU A 1 185 ? 32.844 -52.527 9.023 1.00 39.97 185 LEU A O 1
ATOM 1435 N N . ARG A 1 186 ? 31.436 -50.834 9.422 1.00 40.31 186 ARG A N 1
ATOM 1436 C CA . ARG A 1 186 ? 32.466 -49.828 9.758 1.00 40.31 186 ARG A CA 1
ATOM 1437 C C . ARG A 1 186 ? 32.736 -49.684 11.261 1.00 40.31 186 ARG A C 1
ATOM 1439 O O . ARG A 1 186 ? 33.507 -48.812 11.648 1.00 40.31 186 ARG A O 1
ATOM 1446 N N . ARG A 1 187 ? 32.077 -50.481 12.111 1.00 39.22 187 ARG A N 1
ATOM 1447 C CA . ARG A 1 187 ? 32.209 -50.400 13.579 1.00 39.22 187 ARG A CA 1
ATOM 1448 C C . ARG A 1 187 ? 33.175 -51.419 14.192 1.00 39.22 187 ARG A C 1
ATOM 1450 O O . ARG A 1 187 ? 33.415 -51.316 15.389 1.00 39.22 187 ARG A O 1
ATOM 1457 N N . ASP A 1 188 ? 33.757 -52.316 13.394 1.00 37.41 188 ASP A N 1
ATOM 1458 C CA . ASP A 1 188 ? 34.558 -53.445 13.896 1.00 37.41 188 ASP A CA 1
ATOM 1459 C C . ASP A 1 188 ? 36.063 -53.410 13.551 1.00 37.41 188 ASP A C 1
ATOM 1461 O O . ASP A 1 188 ? 36.757 -54.375 13.847 1.00 37.41 188 ASP A O 1
ATOM 1465 N N . ASP A 1 189 ? 36.612 -52.305 13.032 1.00 32.75 189 ASP A N 1
ATOM 1466 C CA . ASP A 1 189 ? 38.075 -52.108 12.972 1.00 32.75 189 ASP A CA 1
ATOM 1467 C C . ASP A 1 189 ? 38.479 -50.912 13.844 1.00 32.75 189 ASP A C 1
ATOM 1469 O O . ASP A 1 189 ? 38.209 -49.752 13.526 1.00 32.75 189 ASP A O 1
ATOM 1473 N N . GLY A 1 190 ? 39.059 -51.220 15.004 1.00 30.42 190 GLY A N 1
ATOM 1474 C CA . GLY A 1 190 ? 39.438 -50.258 16.033 1.00 30.42 190 GLY A CA 1
ATOM 1475 C C . GLY A 1 190 ? 40.885 -49.761 15.965 1.00 30.42 190 GLY A C 1
ATOM 1476 O O . GLY A 1 190 ? 41.720 -50.308 15.249 1.00 30.42 190 GLY A O 1
ATOM 1477 N N . THR A 1 191 ? 41.154 -48.796 16.863 1.00 29.95 191 THR A N 1
ATOM 1478 C CA . THR A 1 191 ? 42.460 -48.306 17.383 1.00 29.95 191 THR A CA 1
ATOM 1479 C C . THR A 1 191 ? 43.339 -47.548 16.371 1.00 29.95 191 THR A C 1
ATOM 1481 O O . THR A 1 191 ? 43.388 -47.902 15.207 1.00 29.95 191 THR A O 1
ATOM 1484 N N . ASP A 1 192 ? 44.046 -46.456 16.670 1.00 27.00 192 ASP A N 1
ATOM 1485 C CA . ASP A 1 192 ? 44.630 -45.922 17.906 1.00 27.00 192 ASP A CA 1
ATOM 1486 C C . ASP A 1 192 ? 45.022 -44.434 17.680 1.00 27.00 192 ASP A C 1
ATOM 1488 O O . ASP A 1 192 ? 45.020 -43.957 16.544 1.00 27.00 192 ASP A O 1
ATOM 1492 N N . SER A 1 193 ? 45.471 -43.769 18.746 1.00 31.25 193 SER A N 1
ATOM 1493 C CA . SER A 1 193 ? 46.216 -42.499 18.850 1.00 31.25 193 SER A CA 1
ATOM 1494 C C . SER A 1 193 ? 45.445 -41.211 19.185 1.00 31.25 193 SER A C 1
ATOM 1496 O O . SER A 1 193 ? 44.746 -40.591 18.387 1.00 31.25 193 SER A O 1
ATOM 1498 N N . SER A 1 194 ? 45.643 -40.835 20.448 1.00 31.53 194 SER A N 1
ATOM 1499 C CA . SER A 1 194 ? 45.529 -39.514 21.054 1.00 31.53 194 SER A CA 1
ATOM 1500 C C . SER A 1 194 ? 46.370 -38.462 20.335 1.00 31.53 194 SER A C 1
ATOM 1502 O O . SER A 1 194 ? 47.462 -38.792 19.894 1.00 31.53 194 SER A O 1
ATOM 1504 N N . ASP A 1 195 ? 45.933 -37.202 20.361 1.00 29.84 195 ASP A N 1
ATOM 1505 C CA . ASP A 1 195 ? 46.778 -36.117 20.866 1.00 29.84 195 ASP A CA 1
ATOM 1506 C C . ASP A 1 195 ? 45.951 -34.879 21.237 1.00 29.84 195 ASP A C 1
ATOM 1508 O O . ASP A 1 195 ? 44.860 -34.618 20.730 1.00 29.84 195 ASP A O 1
ATOM 1512 N N . VAL A 1 196 ? 46.488 -34.207 22.243 1.00 32.47 196 VAL A N 1
ATOM 1513 C CA . VAL A 1 196 ? 45.961 -33.122 23.061 1.00 32.47 196 VAL A CA 1
ATOM 1514 C C . VAL A 1 196 ? 46.242 -31.799 22.348 1.00 32.47 196 VAL A C 1
ATOM 1516 O O . VAL A 1 196 ? 47.321 -31.663 21.790 1.00 32.47 196 VAL A O 1
ATOM 1519 N N . ASP A 1 197 ? 45.332 -30.824 22.396 1.00 28.44 197 ASP A N 1
ATOM 1520 C CA . ASP A 1 197 ? 45.722 -29.468 22.801 1.00 28.44 197 ASP A CA 1
ATOM 1521 C C . ASP A 1 197 ? 44.516 -28.562 23.069 1.00 28.44 197 ASP A C 1
ATOM 1523 O O . ASP A 1 197 ? 43.538 -28.487 22.320 1.00 28.44 197 ASP A O 1
ATOM 1527 N N . SER A 1 198 ? 44.625 -27.915 24.222 1.00 32.97 198 SER A N 1
ATOM 1528 C CA . SER A 1 198 ? 43.778 -26.864 24.764 1.00 32.97 198 SER A CA 1
ATOM 1529 C C . SER A 1 198 ? 44.053 -25.548 24.039 1.00 32.97 198 SER A C 1
ATOM 1531 O O . SER A 1 198 ? 45.175 -25.335 23.603 1.00 32.97 198 SER A O 1
ATOM 1533 N N . ASP A 1 199 ? 43.078 -24.637 23.999 1.00 30.34 199 ASP A N 1
ATOM 1534 C CA . ASP A 1 199 ? 43.357 -23.229 24.309 1.00 30.34 199 ASP A CA 1
ATOM 1535 C C . ASP A 1 199 ? 42.066 -22.443 24.580 1.00 30.34 199 ASP A C 1
ATOM 1537 O O . ASP A 1 199 ? 41.191 -22.257 23.729 1.00 30.34 199 ASP A O 1
ATOM 1541 N N . ASP A 1 200 ? 41.986 -21.983 25.826 1.00 29.25 200 ASP A N 1
ATOM 1542 C CA . ASP A 1 200 ? 41.089 -20.967 26.352 1.00 29.25 200 ASP A CA 1
ATOM 1543 C C . ASP A 1 200 ? 41.432 -19.577 25.789 1.00 29.25 200 ASP A C 1
ATOM 1545 O O . ASP A 1 200 ? 42.597 -19.197 25.726 1.00 29.25 200 ASP A O 1
ATOM 1549 N N . CYS A 1 201 ? 40.427 -18.724 25.564 1.00 29.05 201 CYS A N 1
ATOM 1550 C CA . CYS A 1 201 ? 40.540 -17.333 26.020 1.00 29.05 201 CYS A CA 1
ATOM 1551 C C . CYS A 1 201 ? 39.172 -16.683 26.278 1.00 29.05 201 CYS A C 1
ATOM 1553 O O . CYS A 1 201 ? 38.360 -16.434 25.388 1.00 29.05 201 CYS A O 1
ATOM 1555 N N . HIS A 1 202 ? 38.949 -16.373 27.553 1.00 27.80 202 HIS A N 1
ATOM 1556 C CA . HIS A 1 202 ? 37.993 -15.382 28.028 1.00 27.80 202 HIS A CA 1
ATOM 1557 C C . HIS A 1 202 ? 38.551 -13.966 27.803 1.00 27.80 202 HIS A C 1
ATOM 1559 O O . HIS A 1 202 ? 39.740 -13.732 27.999 1.00 27.80 202 HIS A O 1
ATOM 1565 N N . SER A 1 203 ? 37.686 -12.986 27.537 1.00 31.05 203 SER A N 1
ATOM 1566 C CA . SER A 1 203 ? 37.749 -11.703 28.257 1.00 31.05 203 SER A CA 1
ATOM 1567 C C . SER A 1 203 ? 36.449 -10.907 28.118 1.00 31.05 203 SER A C 1
ATOM 1569 O O . SER A 1 203 ? 36.016 -10.493 27.0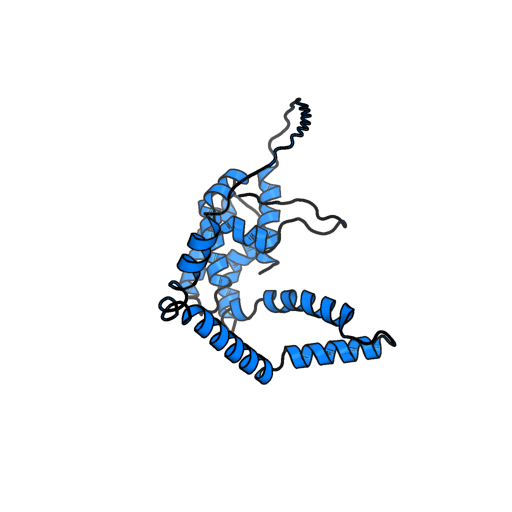47 1.00 31.05 203 SER A O 1
ATOM 1571 N N . SER A 1 204 ? 35.830 -10.725 29.275 1.00 31.70 204 SER A N 1
ATOM 1572 C CA . SER A 1 204 ? 34.770 -9.789 29.628 1.00 31.70 204 SER A CA 1
ATOM 1573 C C . SER A 1 204 ? 35.277 -8.346 29.698 1.00 31.70 204 SER A C 1
ATOM 1575 O O . SER A 1 204 ? 36.425 -8.109 30.074 1.00 31.70 204 SER A O 1
ATOM 1577 N N . SER A 1 205 ? 34.396 -7.368 29.490 1.00 32.25 205 SER A N 1
ATOM 1578 C CA . SER A 1 205 ? 34.405 -6.135 30.294 1.00 32.25 205 SER A CA 1
ATOM 1579 C C . SER A 1 205 ? 33.058 -5.415 30.218 1.00 32.25 205 SER A C 1
ATOM 1581 O O . SER A 1 205 ? 32.631 -4.938 29.168 1.00 32.25 205 SER A O 1
ATOM 1583 N N . ASP A 1 206 ? 32.411 -5.360 31.378 1.00 26.12 206 ASP A N 1
ATOM 1584 C CA . ASP A 1 206 ? 31.319 -4.462 31.726 1.00 26.12 206 ASP A CA 1
ATOM 1585 C C . ASP A 1 206 ? 31.778 -2.998 31.736 1.00 26.12 206 ASP A C 1
ATOM 1587 O O . ASP A 1 206 ? 32.922 -2.694 32.078 1.00 26.12 206 ASP A O 1
ATOM 1591 N N . CYS A 1 207 ? 30.846 -2.075 31.486 1.00 23.69 207 CYS A N 1
ATOM 1592 C CA . CYS A 1 207 ? 30.897 -0.755 32.108 1.00 23.69 207 CYS A CA 1
ATOM 1593 C C . CYS A 1 207 ? 29.480 -0.180 32.258 1.00 23.69 207 CYS A C 1
ATOM 1595 O O . CYS A 1 207 ? 28.704 -0.113 31.303 1.00 23.69 207 CYS A O 1
ATOM 1597 N N . SER A 1 208 ? 29.144 0.208 33.484 1.00 26.88 208 SER A N 1
ATOM 1598 C CA . SER A 1 208 ? 27.816 0.600 33.959 1.00 26.88 208 SER A CA 1
ATOM 1599 C C . SER A 1 208 ? 27.775 2.046 34.480 1.00 26.88 208 SER A C 1
ATOM 1601 O O . SER A 1 208 ? 28.784 2.553 34.961 1.00 26.88 208 SER A O 1
ATOM 1603 N N . ALA A 1 209 ? 26.550 2.606 34.501 1.00 27.97 209 ALA A N 1
ATOM 1604 C CA . ALA A 1 209 ? 26.066 3.845 35.156 1.00 27.97 209 ALA A CA 1
ATOM 1605 C C . ALA A 1 209 ? 26.353 5.175 34.401 1.00 27.97 209 ALA A C 1
ATOM 1607 O O . ALA A 1 209 ? 27.380 5.305 33.756 1.00 27.97 209 ALA A O 1
ATOM 1608 N N . VAL A 1 210 ? 25.495 6.215 34.365 1.00 27.42 210 VAL A N 1
ATOM 1609 C CA . VAL A 1 210 ? 24.655 6.838 35.413 1.00 27.42 210 VAL A CA 1
ATOM 1610 C C . VAL A 1 210 ? 23.432 7.590 34.805 1.00 27.42 210 VAL A C 1
ATOM 1612 O O . VAL A 1 210 ? 23.491 8.142 33.711 1.00 27.42 210 VAL A O 1
ATOM 1615 N N . THR A 1 211 ? 22.333 7.620 35.567 1.00 29.53 211 THR A N 1
ATOM 1616 C CA . THR A 1 211 ? 21.043 8.358 35.487 1.00 29.53 211 THR A CA 1
ATOM 1617 C C . THR A 1 211 ? 21.084 9.892 35.316 1.00 29.53 211 THR A C 1
ATOM 1619 O O . THR A 1 211 ? 21.902 10.528 35.968 1.00 29.53 211 THR A O 1
ATOM 1622 N N . ALA A 1 212 ? 20.080 10.496 34.636 1.00 25.28 212 ALA A N 1
ATOM 1623 C CA . ALA A 1 212 ? 19.185 11.536 35.208 1.00 25.28 212 ALA A CA 1
ATOM 1624 C C . ALA A 1 212 ? 18.066 12.061 34.261 1.00 25.28 212 ALA A C 1
ATOM 1626 O O . ALA A 1 212 ? 18.270 12.411 33.105 1.00 25.28 212 ALA A O 1
ATOM 1627 N N . VAL A 1 213 ? 16.881 12.131 34.870 1.00 32.03 213 VAL A N 1
ATOM 1628 C CA . VAL A 1 213 ? 15.547 12.672 34.546 1.00 32.03 213 VAL A CA 1
ATOM 1629 C C . VAL A 1 213 ? 15.482 14.081 33.923 1.00 32.03 213 VAL A C 1
ATOM 1631 O O . VAL A 1 213 ? 16.070 15.004 34.462 1.00 32.03 213 VAL A O 1
ATOM 1634 N N . THR A 1 214 ? 14.640 14.261 32.891 1.00 27.44 214 THR A N 1
ATOM 1635 C CA . THR A 1 214 ? 13.674 15.371 32.609 1.00 27.44 214 THR A CA 1
ATOM 1636 C C . THR A 1 214 ? 12.944 14.992 31.297 1.00 27.44 214 THR A C 1
ATOM 1638 O O . THR A 1 214 ? 13.555 14.395 30.427 1.00 27.44 214 THR A O 1
ATOM 1641 N N . GLY A 1 215 ? 11.661 15.188 30.987 1.00 26.89 215 GLY A N 1
ATOM 1642 C CA . GLY A 1 215 ? 10.494 15.793 31.613 1.00 26.89 215 GLY A CA 1
ATOM 1643 C C . GLY A 1 215 ? 9.330 15.742 30.592 1.00 26.89 215 GLY A C 1
ATOM 1644 O O . GLY A 1 215 ? 9.283 16.520 29.652 1.00 26.89 215 GLY A O 1
ATOM 1645 N N . ARG A 1 216 ? 8.413 14.780 30.756 1.00 29.80 216 ARG A N 1
ATOM 1646 C CA . ARG A 1 216 ? 6.943 14.874 30.557 1.00 29.80 216 ARG A CA 1
ATOM 1647 C C . ARG A 1 216 ? 6.276 15.432 29.266 1.00 29.80 216 ARG A C 1
ATOM 1649 O O . ARG A 1 216 ? 5.087 15.717 29.342 1.00 29.80 216 ARG A O 1
ATOM 1656 N N . VAL A 1 217 ? 6.900 15.513 28.081 1.00 34.09 217 VAL A N 1
ATOM 1657 C CA . VAL A 1 217 ? 6.185 16.013 26.857 1.00 34.09 217 VAL A CA 1
ATOM 1658 C C . VAL A 1 217 ? 6.270 15.098 25.610 1.00 34.09 217 VAL A C 1
ATOM 1660 O O . VAL A 1 217 ? 5.746 15.412 24.544 1.00 34.09 217 VAL A O 1
ATOM 1663 N N . GLU A 1 218 ? 6.872 13.912 25.708 1.00 33.19 218 GLU A N 1
ATOM 1664 C CA . GLU A 1 218 ? 7.265 13.119 24.524 1.00 33.19 218 GLU A CA 1
ATOM 1665 C C . GLU A 1 218 ? 6.296 12.060 23.935 1.00 33.19 218 GLU A C 1
ATOM 1667 O O . GLU A 1 218 ? 6.584 11.619 22.817 1.00 33.19 218 GLU A O 1
ATOM 1672 N N . PRO A 1 219 ? 5.167 11.618 24.538 1.00 39.44 219 PRO A N 1
ATOM 1673 C CA . PRO A 1 219 ? 4.426 10.500 23.944 1.00 39.44 219 PRO A CA 1
ATOM 1674 C C . PRO A 1 219 ? 3.737 10.898 22.628 1.00 39.44 219 PRO A C 1
ATOM 1676 O O . PRO A 1 219 ? 3.792 10.161 21.649 1.00 39.44 219 PRO A O 1
ATOM 1679 N N . ALA A 1 220 ? 3.186 12.111 22.526 1.00 38.25 220 ALA A N 1
ATOM 1680 C CA . ALA A 1 220 ? 2.411 12.531 21.354 1.00 38.25 220 ALA A CA 1
ATOM 1681 C C . ALA A 1 220 ? 3.241 12.661 20.057 1.00 38.25 220 ALA A C 1
ATOM 1683 O O . ALA A 1 220 ? 2.713 12.469 18.961 1.00 38.25 220 ALA A O 1
ATOM 1684 N N . ARG A 1 221 ? 4.549 12.953 20.145 1.00 34.31 221 ARG A N 1
ATOM 1685 C CA . ARG A 1 221 ? 5.404 13.167 18.959 1.00 34.31 221 ARG A CA 1
ATOM 1686 C C . ARG A 1 221 ? 5.903 11.869 18.317 1.00 34.31 221 ARG A C 1
ATOM 1688 O O . ARG A 1 221 ? 6.044 11.837 17.093 1.00 34.31 221 ARG A O 1
ATOM 1695 N N . ARG A 1 222 ? 6.102 10.794 19.090 1.00 40.09 222 ARG A N 1
ATOM 1696 C CA . ARG A 1 222 ? 6.437 9.462 18.539 1.00 40.09 222 ARG A CA 1
ATOM 1697 C C . ARG A 1 222 ? 5.240 8.816 17.843 1.00 40.09 222 ARG A C 1
ATOM 1699 O O . ARG A 1 222 ? 5.393 8.215 16.783 1.00 40.09 222 ARG A O 1
ATOM 1706 N N . VAL A 1 223 ? 4.038 9.028 18.376 1.00 41.28 223 VAL A N 1
ATOM 1707 C CA . VAL A 1 223 ? 2.784 8.453 17.860 1.00 41.28 223 VAL A CA 1
ATOM 1708 C C . VAL A 1 223 ? 2.476 8.934 16.442 1.00 41.28 223 VAL A C 1
ATOM 1710 O O . VAL A 1 223 ? 2.193 8.130 15.556 1.00 41.28 223 VAL A O 1
ATOM 1713 N N . VAL A 1 224 ? 2.629 10.233 16.171 1.00 41.91 224 VAL A N 1
ATOM 1714 C CA . VAL A 1 224 ? 2.358 10.799 14.838 1.00 41.91 224 VAL A CA 1
ATOM 1715 C C . VAL A 1 224 ? 3.309 10.235 13.770 1.00 41.91 224 VAL A C 1
ATOM 1717 O O . VAL A 1 224 ? 2.904 10.080 12.619 1.00 41.91 224 VAL A O 1
ATOM 1720 N N . ARG A 1 225 ? 4.550 9.869 14.125 1.00 38.53 225 ARG A N 1
ATOM 1721 C CA . ARG A 1 225 ? 5.549 9.362 13.165 1.00 38.53 225 ARG A CA 1
ATOM 1722 C C . ARG A 1 225 ? 5.391 7.885 12.822 1.00 38.53 225 ARG A C 1
ATOM 1724 O O . ARG A 1 225 ? 5.662 7.519 11.680 1.00 38.53 225 ARG A O 1
ATOM 1731 N N . VAL A 1 226 ? 4.929 7.048 13.754 1.00 41.59 226 VAL A N 1
ATOM 1732 C CA . VAL A 1 226 ? 4.705 5.619 13.467 1.00 41.59 226 VAL A CA 1
ATOM 1733 C C . VAL A 1 226 ? 3.464 5.425 12.590 1.00 41.59 226 VAL A C 1
ATOM 1735 O O . VAL A 1 226 ? 3.518 4.689 11.607 1.00 41.59 226 VAL A O 1
ATOM 1738 N N . PHE A 1 227 ? 2.385 6.171 12.848 1.00 43.06 227 PHE A N 1
ATOM 1739 C CA . PHE A 1 227 ? 1.189 6.125 11.999 1.00 43.06 227 PHE A CA 1
ATOM 1740 C C . PHE A 1 227 ? 1.398 6.767 10.617 1.00 43.06 227 PHE A C 1
ATOM 1742 O O . PHE A 1 227 ? 0.824 6.298 9.635 1.00 43.06 227 PHE A O 1
ATOM 1749 N N . LYS A 1 228 ? 2.252 7.799 10.507 1.00 32.31 228 LYS A N 1
ATOM 1750 C CA . LYS A 1 228 ? 2.576 8.442 9.220 1.00 32.31 228 LYS A CA 1
ATOM 1751 C C . LYS A 1 228 ? 3.253 7.491 8.231 1.00 32.31 228 LYS A C 1
ATOM 1753 O O . LYS A 1 228 ? 3.028 7.614 7.036 1.00 32.31 228 LYS A O 1
ATOM 1758 N N . VAL A 1 229 ? 4.041 6.535 8.715 1.00 36.31 229 VAL A N 1
ATOM 1759 C CA . VAL A 1 229 ? 4.716 5.548 7.858 1.00 36.31 229 VAL A CA 1
ATOM 1760 C C . VAL A 1 229 ? 3.738 4.508 7.318 1.00 36.31 229 VAL A C 1
ATOM 1762 O O . VAL A 1 229 ? 3.897 4.067 6.185 1.00 36.31 229 VAL A O 1
ATOM 1765 N N . TYR A 1 230 ? 2.721 4.143 8.095 1.00 40.84 230 TYR A N 1
ATOM 1766 C CA . TYR A 1 230 ? 1.797 3.071 7.734 1.00 40.84 230 TYR A CA 1
ATOM 1767 C C . TYR A 1 230 ? 0.832 3.430 6.608 1.00 40.84 230 TYR A C 1
ATOM 1769 O O . TYR A 1 230 ? 0.518 2.592 5.780 1.00 40.84 230 TYR A O 1
ATOM 1777 N N . VAL A 1 231 ? 0.373 4.678 6.575 1.00 36.28 231 VAL A N 1
ATOM 1778 C CA . VAL A 1 231 ? -0.585 5.154 5.562 1.00 36.28 231 VAL A CA 1
ATOM 1779 C C . VAL A 1 231 ? 0.124 5.752 4.340 1.00 36.28 231 VAL A C 1
ATOM 1781 O O . VAL A 1 231 ? -0.515 5.975 3.326 1.00 36.28 231 VAL A O 1
ATOM 1784 N N . CYS A 1 232 ? 1.434 6.028 4.420 1.00 27.44 232 CYS A N 1
ATOM 1785 C CA . CYS A 1 232 ? 2.242 6.426 3.256 1.00 27.44 232 CYS A CA 1
ATOM 1786 C C . CYS A 1 232 ? 2.964 5.255 2.570 1.00 27.44 232 CYS A C 1
ATOM 1788 O O . CYS A 1 232 ? 3.506 5.474 1.499 1.00 27.44 232 CYS A O 1
ATOM 1790 N N . ASN A 1 233 ? 3.025 4.064 3.177 1.00 29.09 233 ASN A N 1
ATOM 1791 C CA . ASN A 1 233 ? 3.598 2.856 2.559 1.00 29.09 233 ASN A CA 1
ATOM 1792 C C . ASN A 1 233 ? 2.538 1.742 2.415 1.00 29.09 233 ASN A C 1
ATOM 1794 O O . ASN A 1 233 ? 2.874 0.565 2.547 1.00 29.09 233 ASN A O 1
ATOM 1798 N N . MET A 1 234 ? 1.270 2.123 2.221 1.00 36.53 234 MET A N 1
ATOM 1799 C CA . MET A 1 234 ? 0.162 1.248 1.809 1.00 36.53 234 MET A CA 1
ATOM 1800 C C . MET A 1 234 ? -0.442 1.770 0.510 1.00 36.53 234 MET A C 1
ATOM 1802 O O . MET A 1 234 ? -0.630 3.002 0.440 1.00 36.53 234 MET A O 1
#

pLDDT: mean 72.49, std 25.12, range [23.69, 97.0]

Sequence (234 aa):
MGLRVDEPRAGGSGNSNDGNTARRAFRSPAEFAAGTGVDQELIDRVGTVLQAVSCLHRLDIDALSAYCRRTAELYVERYMSSTLHKLLSHSAAVVESCHLPIGTMSEEAAEATHKRVRQYRLRHTRKDSRIHTMSDLLGYLLVASDPLLSSLGLQRRGRGRERERGGGGEGEREGGRERERENQLRRDDGTDSSDVDSDDCHSSSDCSAVTAVTGRVEPARRVVRVFKVYVCNM

Foldseek 3Di:
DPAQAQDDDPPRDDGSQAVVSLVVCLVCLPVNCVVQVDDSVLSPLVSVLLCQLLDQDQDDLVVLLVSLVVSVVVDVVPADAPLSCCSSVCVSVVSVVDPGRNNVVDCLVVVVCVVVLVVCLVPPFDPPDPVRSVVRSVVVVCCVPDPVNVVVVVVVVVVVVVCVVVVPDPDPPDPPPPVVVVVVVVPPDDDDDDDDDDDDDDDDDDDDDDDDDDDDDPSRPSVNRSSVNSSVND

Organism: Amphibalanus amphitrite (NCBI:txid1232801)